Protein AF-A0A931Z459-F1 (afdb_monomer)

Radius of gyration: 28.56 Å; Cα contacts (8 Å, |Δi|>4): 784; chains: 1; bounding box: 69×50×86 Å

Solvent-accessible surface area (backbone atoms only — not comparable to full-atom values): 20318 Å² total; per-residue (Å²): 139,79,80,80,75,83,64,73,68,48,72,51,67,74,47,68,78,77,58,68,64,30,64,42,22,47,72,48,35,31,35,41,37,40,66,91,43,95,42,66,39,45,58,36,41,35,44,84,92,42,79,39,69,53,79,42,74,37,76,24,68,70,47,22,70,75,36,75,88,38,89,41,35,34,58,18,22,38,31,35,72,47,76,44,72,57,44,81,43,57,32,34,37,32,40,16,35,78,80,74,62,74,44,82,76,40,81,42,68,46,38,20,32,60,76,70,55,47,64,50,70,55,36,67,63,90,46,85,58,42,56,60,60,44,57,42,30,32,34,46,40,38,88,85,50,61,72,67,44,43,30,43,32,31,67,95,46,76,42,57,31,55,61,58,38,77,23,70,70,50,21,69,74,36,71,90,38,76,53,30,38,39,15,18,34,33,35,74,53,54,46,48,37,44,51,34,58,35,27,43,39,36,32,28,73,89,71,49,76,42,68,36,84,52,84,40,30,36,51,18,78,74,44,57,75,72,77,77,76,76,75,70,82,75,77,70,68,89,74,56,82,70,78,80,79,86,60,75,87,74,72,82,71,77,80,58,78,92,74,86,46,29,35,30,36,34,38,77,46,35,44,80,38,81,65,34,59,56,51,34,53,52,39,21,54,40,28,74,55,64,36,47,34,38,42,33,16,64,44,63,53,78,40,47,76,71,46,94,69,60,62,49,49,75,38,37,55,86,48,55,94,51,45,27,71,73,39,95,83,50,73,35,40,50,33,33,40,30,61,37,82,50,64,73,32,47,54,53,51,53,50,49,28,74,74,51,70,30,47,79,46,77,45,130

Nearest PDB structures (foldseek):
  2yn3-assembly1_A  TM=3.610E-01  e=3.746E-06  Salmonella enterica subsp. enterica serovar Typhimurium str. LT2
  5wnb-assembly2_M  TM=2.984E-01  e=6.945E-03  Homo sapiens
  1fn4-assembly1_A  TM=2.977E-01  e=1.466E-02  Rattus norvegicus
  7lr3-assembly2_B  TM=2.669E-01  e=9.256E-03  Mus musculus
  6usf-assembly1_L  TM=2.219E-01  e=4.365E-02  Homo sapiens

Sequence (364 aa):
MTKPGAEQPQYGLDTPLPLRPAQNYFQLAGWAFVPGSARASQVRVVVNDQAHAPIEVSDRADVASTYPHEPHAARSGFKFIVYLPFGLHTGTLEVSGDGRTWHCLRPLVIPVSSHPILGAVEFPPPKPTITKPVRIEGWCFHPEFTVKEVVLQFGNVEVPCTHGLARPDVARRFPQHAAARTCGFITDENLPRGTGRVKIRARTECGRIYFVTTGHEVDIVDGFIPKPPPPSPTRDLSTMVMPDRSGEPAAPGPRPPPGGRNILFALYGDFSANSALHVANLASEMTRLGYDCVVAVPAHRETRGALPRAEFVSMNFDELPHLAAIFRDGRGPCLVHAWTTRENVREFTAAVVAQHGSAVFVHL

Structure (mmCIF, N/CA/C/O backbone):
data_AF-A0A931Z459-F1
#
_entry.id   AF-A0A931Z459-F1
#
loop_
_atom_site.group_PDB
_atom_site.id
_atom_site.type_symbol
_atom_site.label_atom_id
_atom_site.label_alt_id
_atom_site.label_comp_id
_atom_site.label_asym_id
_atom_site.label_entity_id
_atom_site.label_seq_id
_atom_site.pdbx_PDB_ins_code
_atom_site.Cartn_x
_atom_site.Cartn_y
_atom_site.Cartn_z
_atom_site.occupancy
_atom_site.B_iso_or_equiv
_atom_site.auth_seq_id
_atom_site.auth_comp_id
_atom_site.auth_asym_id
_atom_site.auth_atom_id
_atom_site.pdbx_PDB_model_num
ATOM 1 N N . MET A 1 1 ? 18.696 -3.872 -53.818 1.00 34.56 1 MET A N 1
ATOM 2 C CA . MET A 1 1 ? 19.520 -3.667 -52.607 1.00 34.56 1 MET A CA 1
ATOM 3 C C . MET A 1 1 ? 18.638 -3.078 -51.522 1.00 34.56 1 MET A C 1
ATOM 5 O O . MET A 1 1 ? 18.420 -1.876 -51.476 1.00 34.56 1 MET A O 1
ATOM 9 N N . THR A 1 2 ? 18.040 -3.948 -50.719 1.00 30.39 2 THR A N 1
ATOM 10 C CA . THR A 1 2 ? 17.253 -3.613 -49.530 1.00 30.39 2 THR A CA 1
ATOM 11 C C . THR A 1 2 ? 18.221 -3.297 -48.388 1.00 30.39 2 THR A C 1
ATOM 13 O O . THR A 1 2 ? 19.170 -4.046 -48.171 1.00 30.39 2 THR A O 1
ATOM 16 N N . LYS A 1 3 ? 18.023 -2.173 -47.685 1.00 32.88 3 LYS A N 1
ATOM 17 C CA . LYS A 1 3 ? 18.735 -1.870 -46.431 1.00 32.88 3 LYS A CA 1
ATOM 18 C C . LYS A 1 3 ? 18.566 -3.059 -45.464 1.00 32.88 3 LYS A C 1
ATOM 20 O O . LYS A 1 3 ? 17.427 -3.507 -45.322 1.00 32.88 3 LYS A O 1
ATOM 25 N N . PRO A 1 4 ? 19.627 -3.554 -44.797 1.00 39.56 4 PRO A N 1
ATOM 26 C CA . PRO A 1 4 ? 19.456 -4.510 -43.712 1.00 39.56 4 PRO A CA 1
ATOM 27 C C . PRO A 1 4 ? 18.629 -3.829 -42.619 1.00 39.56 4 PRO A C 1
ATOM 29 O O . PRO A 1 4 ? 18.940 -2.707 -42.211 1.00 39.56 4 PRO A O 1
ATOM 32 N N . GLY A 1 5 ? 17.525 -4.461 -42.220 1.00 41.56 5 GLY A N 1
ATOM 33 C CA . GLY A 1 5 ? 16.713 -3.987 -41.106 1.00 41.56 5 GLY A CA 1
ATOM 34 C C . GLY A 1 5 ? 17.578 -3.950 -39.852 1.00 41.56 5 GLY A C 1
ATOM 35 O O . GLY A 1 5 ? 18.292 -4.908 -39.582 1.00 41.56 5 GLY A O 1
ATOM 36 N N . ALA A 1 6 ? 17.552 -2.839 -39.118 1.00 50.56 6 ALA A N 1
ATOM 37 C CA . ALA A 1 6 ? 18.148 -2.793 -37.792 1.00 50.56 6 ALA A CA 1
ATOM 38 C C . ALA A 1 6 ? 17.428 -3.841 -36.931 1.00 50.56 6 ALA A C 1
ATOM 40 O O . ALA A 1 6 ? 16.242 -3.685 -36.629 1.00 50.56 6 ALA A O 1
ATOM 41 N N . GLU A 1 7 ? 18.111 -4.942 -36.630 1.00 69.88 7 GLU A N 1
ATOM 42 C CA . GLU A 1 7 ? 17.568 -6.022 -35.816 1.00 69.88 7 GLU A CA 1
ATOM 43 C C . GLU A 1 7 ? 17.228 -5.472 -34.428 1.00 69.88 7 GLU A C 1
ATOM 45 O O . GLU A 1 7 ? 18.025 -4.775 -33.795 1.00 69.88 7 GLU A O 1
ATOM 50 N N . GLN A 1 8 ? 15.989 -5.704 -33.989 1.00 85.06 8 GLN A N 1
ATOM 51 C CA . GLN A 1 8 ? 15.494 -5.148 -32.735 1.00 85.06 8 GLN A CA 1
ATOM 52 C C . GLN A 1 8 ? 16.319 -5.682 -31.554 1.00 85.06 8 GLN A C 1
ATOM 54 O O . GLN A 1 8 ? 16.605 -6.885 -31.514 1.00 85.06 8 GLN A O 1
ATOM 59 N N . PRO A 1 9 ? 16.663 -4.825 -30.574 1.00 93.50 9 PRO A N 1
ATOM 60 C CA . PRO A 1 9 ? 17.361 -5.264 -29.376 1.00 93.50 9 PRO A CA 1
ATOM 61 C C . PRO A 1 9 ? 16.630 -6.402 -28.655 1.00 93.50 9 PRO A C 1
ATOM 63 O O . PRO A 1 9 ? 15.404 -6.385 -28.535 1.00 93.50 9 PRO A O 1
ATOM 66 N N . GLN A 1 10 ? 17.395 -7.364 -28.144 1.00 95.44 10 GLN A N 1
ATOM 67 C CA . GLN A 1 10 ? 16.881 -8.520 -27.414 1.00 95.44 10 GLN A CA 1
ATOM 68 C C . GLN A 1 10 ? 17.065 -8.314 -25.916 1.00 95.44 10 GLN A C 1
ATOM 70 O O . GLN A 1 10 ? 18.094 -7.794 -25.481 1.00 95.44 10 GLN A O 1
ATOM 75 N N . TYR A 1 11 ? 16.072 -8.715 -25.122 1.00 96.75 11 TYR A N 1
ATOM 76 C CA . TYR A 1 11 ? 16.154 -8.626 -23.669 1.00 96.75 11 TYR A CA 1
ATOM 77 C C . TYR A 1 11 ? 15.211 -9.599 -22.959 1.00 96.75 11 TYR A C 1
ATOM 79 O O . TYR A 1 11 ? 14.196 -10.031 -23.506 1.00 96.75 11 TYR A O 1
ATOM 87 N N . GLY A 1 12 ? 15.515 -9.865 -21.694 1.00 96.44 12 GLY A N 1
ATOM 88 C CA . GLY A 1 12 ? 14.639 -10.555 -20.756 1.00 96.44 12 GLY A CA 1
ATOM 89 C C . GLY A 1 12 ? 14.846 -10.017 -19.345 1.00 96.44 12 GLY A C 1
ATOM 90 O O . GLY A 1 12 ? 15.932 -9.555 -19.001 1.00 96.44 12 GLY A O 1
ATOM 91 N N . LEU A 1 13 ? 13.791 -10.029 -18.532 1.00 96.94 13 LEU A N 1
ATOM 92 C CA . LEU A 1 13 ? 13.844 -9.566 -17.147 1.00 96.94 13 LEU A CA 1
ATOM 93 C C . LEU A 1 13 ? 13.720 -10.753 -16.202 1.00 96.94 13 LEU A C 1
ATOM 95 O O . LEU A 1 13 ? 12.743 -11.494 -16.265 1.00 96.94 13 LEU A O 1
ATOM 99 N N . ASP A 1 14 ? 14.684 -10.875 -15.295 1.00 95.94 14 ASP A N 1
ATOM 100 C CA . ASP A 1 14 ? 14.626 -11.839 -14.194 1.00 95.94 14 ASP A CA 1
ATOM 101 C C . ASP A 1 14 ? 13.817 -11.255 -13.022 1.00 95.94 14 ASP A C 1
ATOM 103 O O . ASP A 1 14 ? 13.228 -11.972 -12.216 1.00 95.94 14 ASP A O 1
ATOM 107 N N . THR A 1 15 ? 13.770 -9.921 -12.922 1.00 92.75 15 THR A N 1
ATOM 108 C CA . THR A 1 15 ? 12.922 -9.229 -11.946 1.00 92.75 15 THR A CA 1
ATOM 109 C C . THR A 1 15 ? 11.454 -9.299 -12.368 1.00 92.75 15 THR A C 1
ATOM 111 O O . THR A 1 15 ? 11.119 -8.833 -13.461 1.00 92.75 15 THR A O 1
ATOM 114 N N . PRO A 1 16 ? 10.557 -9.822 -11.511 1.00 87.50 16 PRO A N 1
ATOM 115 C CA . PRO A 1 16 ? 9.145 -9.913 -11.837 1.00 87.50 16 PRO A CA 1
ATOM 116 C C . PRO A 1 16 ? 8.515 -8.521 -11.919 1.00 87.50 16 PRO A C 1
ATOM 118 O O . PRO A 1 16 ? 8.808 -7.633 -11.114 1.00 87.50 16 PRO A O 1
ATOM 121 N N . LEU A 1 17 ? 7.612 -8.357 -12.883 1.00 82.94 17 LEU A N 1
ATOM 122 C CA . LEU A 1 17 ? 6.791 -7.161 -13.038 1.00 82.94 17 LEU A CA 1
ATOM 123 C C . LEU A 1 17 ? 5.347 -7.426 -12.563 1.00 82.94 17 LEU A C 1
ATOM 125 O O . LEU A 1 17 ? 4.876 -8.558 -12.694 1.00 82.94 17 LEU A O 1
ATOM 129 N N . PRO A 1 18 ? 4.623 -6.405 -12.057 1.00 85.00 18 PRO A N 1
ATOM 130 C CA . PRO A 1 18 ? 5.085 -5.032 -11.814 1.00 85.00 18 PRO A CA 1
ATOM 131 C C . PRO A 1 18 ? 6.134 -4.959 -10.694 1.00 85.00 18 PRO A C 1
ATOM 133 O O . PRO A 1 18 ? 6.165 -5.815 -9.809 1.00 85.00 18 PRO A O 1
ATOM 136 N N . LEU A 1 19 ? 6.997 -3.936 -10.743 1.00 80.12 19 LEU A N 1
ATOM 137 C CA . LEU A 1 19 ? 8.031 -3.739 -9.726 1.00 80.12 19 LEU A CA 1
ATOM 138 C C . LEU A 1 19 ? 7.383 -3.601 -8.348 1.00 80.12 19 LEU A C 1
ATOM 140 O O . LEU A 1 19 ? 6.466 -2.801 -8.151 1.00 80.12 19 LEU A O 1
ATOM 144 N N . ARG A 1 20 ? 7.871 -4.391 -7.388 1.00 74.75 20 ARG A N 1
ATOM 145 C CA . ARG A 1 20 ? 7.419 -4.281 -6.003 1.00 74.75 20 ARG A CA 1
ATOM 146 C C . ARG A 1 20 ? 8.098 -3.083 -5.343 1.00 74.75 20 ARG A C 1
ATOM 148 O O . ARG A 1 20 ? 9.307 -2.928 -5.518 1.00 74.75 20 ARG A O 1
ATOM 155 N N . PRO A 1 21 ? 7.358 -2.275 -4.567 1.00 72.12 21 PRO A N 1
ATOM 156 C CA . PRO A 1 21 ? 7.959 -1.198 -3.805 1.00 72.12 21 PRO A CA 1
ATOM 157 C C . PRO A 1 21 ? 9.029 -1.743 -2.859 1.00 72.12 21 PRO A C 1
ATOM 159 O O . PRO A 1 21 ? 8.758 -2.645 -2.063 1.00 72.12 21 PRO A O 1
ATOM 162 N N . ALA A 1 22 ? 10.231 -1.186 -2.944 1.00 73.00 22 ALA A N 1
ATOM 163 C CA . ALA A 1 22 ? 11.264 -1.356 -1.938 1.00 73.00 22 ALA A CA 1
ATOM 164 C C . ALA A 1 22 ? 11.487 -0.017 -1.230 1.00 73.00 22 ALA A C 1
ATOM 166 O O . ALA A 1 22 ? 11.202 1.056 -1.770 1.00 73.00 22 ALA A O 1
ATOM 167 N N . GLN A 1 23 ? 11.919 -0.086 0.026 1.00 76.25 23 GLN A N 1
ATOM 168 C CA . GLN A 1 23 ? 12.265 1.102 0.796 1.00 76.25 23 GLN A CA 1
ATOM 169 C C . GLN A 1 23 ? 13.428 1.797 0.089 1.00 76.25 23 GLN A C 1
ATOM 171 O O . GLN A 1 23 ? 14.391 1.108 -0.195 1.00 76.25 23 GLN A O 1
ATOM 176 N N . ASN A 1 24 ? 13.306 3.095 -0.214 1.00 79.06 24 ASN A N 1
ATOM 177 C CA . ASN A 1 24 ? 14.325 4.012 -0.766 1.00 79.06 24 ASN A CA 1
ATOM 178 C C . ASN A 1 24 ? 15.136 3.596 -2.016 1.00 79.06 24 ASN A C 1
ATOM 180 O O . ASN A 1 24 ? 16.018 4.345 -2.438 1.00 79.06 24 ASN A O 1
ATOM 184 N N . TYR A 1 25 ? 14.856 2.454 -2.633 1.00 88.19 25 TYR A N 1
ATOM 185 C CA . TYR A 1 25 ? 15.476 2.033 -3.885 1.00 88.19 25 TYR A CA 1
ATOM 186 C C . TYR A 1 25 ? 14.524 1.174 -4.714 1.00 88.19 25 TYR A C 1
ATOM 188 O O . TYR A 1 25 ? 13.470 0.750 -4.244 1.00 88.19 25 TYR A O 1
ATOM 196 N N . PHE A 1 26 ? 14.922 0.872 -5.947 1.00 91.56 26 PHE A N 1
ATOM 197 C CA . PHE A 1 26 ? 14.402 -0.277 -6.682 1.00 91.56 26 PHE A CA 1
ATOM 198 C C . PHE A 1 26 ? 15.547 -1.137 -7.211 1.00 91.56 26 PHE A C 1
ATOM 200 O O . PHE A 1 26 ? 16.667 -0.657 -7.419 1.00 91.56 26 PHE A O 1
ATOM 207 N N . GLN A 1 27 ? 15.249 -2.416 -7.425 1.00 94.38 27 GLN A N 1
ATOM 208 C CA . GLN A 1 27 ? 16.154 -3.358 -8.067 1.00 94.38 27 GLN A CA 1
ATOM 209 C C . GLN A 1 27 ? 15.559 -3.810 -9.399 1.00 94.38 27 GLN A C 1
ATOM 211 O O . GLN A 1 27 ? 14.364 -4.088 -9.486 1.00 94.38 27 GLN A O 1
ATOM 216 N N . LEU A 1 28 ? 16.405 -3.909 -10.422 1.00 96.75 28 LEU A N 1
ATOM 217 C CA . LEU A 1 28 ? 16.046 -4.471 -11.719 1.00 96.75 28 LEU A CA 1
ATOM 218 C C . LEU A 1 28 ? 17.198 -5.332 -12.228 1.00 96.75 28 LEU A C 1
ATOM 220 O O . LEU A 1 28 ? 18.328 -4.866 -12.316 1.00 96.75 28 LEU A O 1
ATOM 224 N N . ALA A 1 29 ? 16.910 -6.577 -12.567 1.00 97.69 29 ALA A N 1
ATOM 225 C CA . ALA A 1 29 ? 17.865 -7.539 -13.091 1.00 97.69 29 ALA A CA 1
ATOM 226 C C . ALA A 1 29 ? 17.289 -8.253 -14.313 1.00 97.69 29 ALA A C 1
ATOM 228 O O . ALA A 1 29 ? 16.072 -8.451 -14.416 1.00 97.69 29 ALA A O 1
ATOM 229 N N . GLY A 1 30 ? 18.174 -8.624 -15.225 1.00 97.81 30 GLY A N 1
ATOM 230 C CA . GLY A 1 30 ? 17.822 -9.249 -16.485 1.00 97.81 30 GL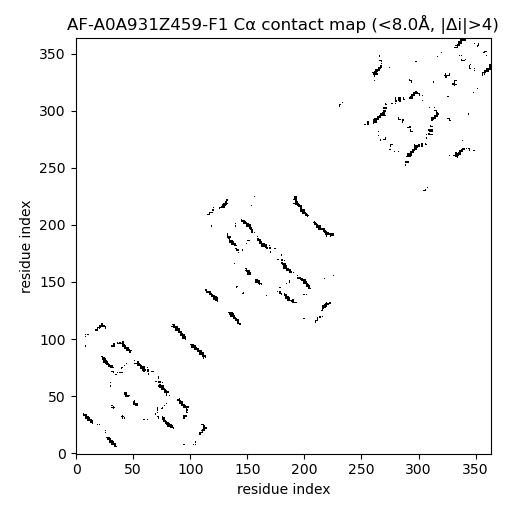Y A CA 1
ATOM 231 C C . GLY A 1 30 ? 19.031 -9.384 -17.392 1.00 97.81 30 GLY A C 1
ATOM 232 O O . GLY A 1 30 ? 20.176 -9.380 -16.941 1.00 97.81 30 GLY A O 1
ATOM 233 N N . TRP A 1 31 ? 18.763 -9.478 -18.683 1.00 98.06 31 TRP A N 1
ATOM 234 C CA . TRP A 1 31 ? 19.767 -9.484 -19.730 1.00 98.06 31 TRP A CA 1
ATOM 235 C C . TRP A 1 31 ? 19.296 -8.643 -20.910 1.00 98.06 31 TRP A C 1
ATOM 237 O O . TRP A 1 31 ? 18.093 -8.555 -21.165 1.00 98.06 31 TRP A O 1
ATOM 247 N N . ALA A 1 32 ? 20.223 -8.002 -21.618 1.00 97.38 32 ALA A N 1
ATOM 248 C CA . ALA A 1 32 ? 19.915 -7.304 -22.860 1.00 97.38 32 ALA A CA 1
ATOM 249 C C . ALA A 1 32 ? 21.137 -7.144 -23.764 1.00 97.38 32 ALA A C 1
ATOM 251 O O . ALA A 1 32 ? 22.250 -6.919 -23.289 1.00 97.38 32 ALA A O 1
ATOM 252 N N . PHE A 1 33 ? 20.918 -7.193 -25.076 1.00 95.75 33 PHE A N 1
ATOM 253 C CA . PHE A 1 33 ? 21.939 -6.868 -26.066 1.00 95.75 33 PHE A CA 1
ATOM 254 C C . PHE A 1 33 ? 21.334 -6.389 -27.394 1.00 95.75 33 PHE A C 1
ATOM 256 O O . PHE A 1 33 ? 20.158 -6.609 -27.686 1.00 95.75 33 PHE A O 1
ATOM 263 N N . VAL A 1 34 ? 22.153 -5.718 -28.204 1.00 94.62 34 VAL A N 1
ATOM 264 C CA . VAL A 1 34 ? 21.838 -5.338 -29.586 1.00 94.62 34 VAL A CA 1
ATOM 265 C C . VAL A 1 34 ? 22.453 -6.376 -30.536 1.00 94.62 34 VAL A C 1
ATOM 267 O O . VAL A 1 34 ? 23.684 -6.496 -30.540 1.00 94.62 34 VAL A O 1
ATOM 270 N N . PRO A 1 35 ? 21.640 -7.117 -31.316 1.00 92.56 35 PRO A N 1
ATOM 271 C CA . PRO A 1 35 ? 22.134 -8.086 -32.294 1.00 92.56 35 PRO A CA 1
ATOM 272 C C . PRO A 1 35 ? 23.115 -7.477 -33.300 1.00 92.56 35 PRO A C 1
ATOM 274 O O . PRO A 1 35 ? 22.997 -6.304 -33.669 1.00 92.56 35 PRO A O 1
ATOM 277 N N . GLY A 1 36 ? 24.120 -8.253 -33.710 1.00 89.31 36 GLY A N 1
ATOM 278 C CA . GLY A 1 36 ? 25.124 -7.825 -34.693 1.00 89.31 36 GLY A CA 1
ATOM 279 C C . GLY A 1 36 ? 26.048 -6.687 -34.234 1.00 89.31 36 GLY A C 1
ATOM 280 O O . GLY A 1 36 ? 26.837 -6.165 -35.028 1.00 89.31 36 GLY A O 1
ATOM 281 N N . SER A 1 37 ? 25.983 -6.279 -32.962 1.00 87.94 37 SER A N 1
ATOM 282 C CA . SER A 1 37 ? 26.861 -5.244 -32.418 1.00 87.94 37 SER A CA 1
ATOM 283 C C . SER A 1 37 ? 28.319 -5.711 -32.393 1.00 87.94 37 SER A C 1
ATOM 285 O O . SER A 1 37 ? 28.645 -6.794 -31.909 1.00 87.94 37 SER A O 1
ATOM 287 N N . ALA A 1 38 ? 29.241 -4.851 -32.833 1.00 85.94 38 ALA A N 1
ATOM 288 C CA . ALA A 1 38 ? 30.676 -5.127 -32.755 1.00 85.94 38 ALA A CA 1
ATOM 289 C C . ALA A 1 38 ? 31.210 -5.134 -31.307 1.00 85.94 38 ALA A C 1
ATOM 291 O O . ALA A 1 38 ? 32.297 -5.653 -31.050 1.00 85.94 38 ALA A O 1
ATOM 292 N N . ARG A 1 39 ? 30.471 -4.551 -30.353 1.00 87.25 39 ARG A N 1
ATOM 293 C CA . ARG A 1 39 ? 30.862 -4.423 -28.940 1.00 87.25 39 ARG A CA 1
ATOM 294 C C . ARG A 1 39 ? 29.779 -4.946 -28.004 1.00 87.25 39 ARG A C 1
ATOM 296 O O . ARG A 1 39 ? 28.596 -4.955 -28.351 1.00 87.25 39 ARG A O 1
ATOM 303 N N . ALA A 1 40 ? 30.202 -5.302 -26.790 1.00 89.25 40 ALA A N 1
ATOM 304 C CA . ALA A 1 40 ? 29.294 -5.646 -25.707 1.00 89.25 40 ALA A CA 1
ATOM 305 C C . ALA A 1 40 ? 28.313 -4.498 -25.464 1.00 89.25 40 ALA A C 1
ATOM 307 O O . ALA A 1 40 ? 28.707 -3.330 -25.401 1.00 89.25 40 ALA A O 1
ATOM 308 N N . SER A 1 41 ? 27.035 -4.850 -25.360 1.00 93.44 41 SER A N 1
ATOM 309 C CA . SER A 1 41 ? 25.984 -3.861 -25.179 1.00 93.44 41 SER A CA 1
ATOM 310 C C . SER A 1 41 ? 26.079 -3.217 -23.802 1.00 93.44 41 SER A C 1
ATOM 312 O O . SER A 1 41 ? 26.320 -3.880 -22.797 1.00 93.44 41 SER A O 1
ATOM 314 N N . GLN A 1 42 ? 25.881 -1.908 -23.764 1.00 95.88 42 GLN A N 1
ATOM 315 C CA . GLN A 1 42 ? 25.720 -1.143 -22.541 1.00 95.88 42 GLN A CA 1
ATOM 316 C C . GLN A 1 42 ? 24.238 -1.039 -22.228 1.00 95.88 42 GLN A C 1
ATOM 318 O O . GLN A 1 42 ? 23.429 -0.823 -23.126 1.00 95.88 42 GLN A O 1
ATOM 323 N N . VAL A 1 43 ? 23.891 -1.142 -20.953 1.00 97.81 43 VAL A N 1
ATOM 324 C CA . VAL A 1 43 ? 22.528 -0.932 -20.473 1.00 97.81 43 VAL A CA 1
ATOM 325 C C . VAL A 1 43 ? 22.499 0.222 -19.490 1.00 97.81 43 VAL A C 1
ATOM 327 O O . VAL A 1 43 ? 23.465 0.464 -18.765 1.00 97.81 43 VAL A O 1
ATOM 330 N N . ARG A 1 44 ? 21.375 0.927 -19.449 1.00 98.19 44 ARG A N 1
ATOM 331 C CA . ARG A 1 44 ? 21.104 1.937 -18.430 1.00 98.19 44 ARG A CA 1
ATOM 332 C C . ARG A 1 44 ? 19.632 1.944 -18.075 1.00 98.19 44 ARG A C 1
ATOM 334 O O . ARG A 1 44 ? 18.789 1.573 -18.891 1.00 98.19 44 ARG A O 1
ATOM 341 N N . VAL A 1 45 ? 19.334 2.421 -16.878 1.00 97.88 45 VAL A N 1
ATOM 342 C CA . VAL A 1 45 ? 17.976 2.817 -16.518 1.00 97.88 45 VAL A CA 1
ATOM 343 C C . VAL A 1 45 ? 17.942 4.331 -16.399 1.00 97.88 45 VAL A C 1
ATOM 345 O O . VAL A 1 45 ? 18.760 4.907 -15.686 1.00 97.88 45 VAL A O 1
ATOM 348 N N . VAL A 1 46 ? 17.028 4.979 -17.115 1.00 97.00 46 VAL A N 1
ATOM 349 C CA . VAL A 1 46 ? 16.804 6.424 -17.027 1.00 97.00 46 VAL A CA 1
ATOM 350 C C . VAL A 1 46 ? 15.574 6.659 -16.161 1.00 97.00 46 VAL A C 1
ATOM 352 O O . VAL A 1 46 ? 14.508 6.136 -16.469 1.00 97.00 46 VAL A O 1
ATOM 355 N N . VAL A 1 47 ? 15.710 7.414 -15.072 1.00 92.62 47 VAL A N 1
ATOM 356 C CA . VAL A 1 47 ? 14.607 7.765 -14.161 1.00 92.62 47 VAL A CA 1
ATOM 357 C C . VAL A 1 47 ? 14.666 9.258 -13.892 1.00 92.62 47 VAL A C 1
ATOM 359 O O . VAL A 1 47 ? 15.718 9.758 -13.509 1.00 92.62 47 VAL A O 1
ATOM 362 N N . ASN A 1 48 ? 13.550 9.971 -14.071 1.00 82.19 48 ASN A N 1
ATOM 363 C CA . ASN A 1 48 ? 13.486 11.435 -13.920 1.00 82.19 48 ASN A CA 1
ATOM 364 C C . ASN A 1 48 ? 14.645 12.155 -14.656 1.00 82.19 48 ASN A C 1
ATOM 366 O O . ASN A 1 48 ? 15.354 12.963 -14.061 1.00 82.19 48 ASN A O 1
ATOM 370 N N . ASP A 1 49 ? 14.889 11.786 -15.918 1.00 86.44 49 ASP A N 1
ATOM 371 C CA . ASP A 1 49 ? 15.974 12.300 -16.777 1.00 86.44 49 ASP A CA 1
ATOM 372 C C . ASP A 1 49 ? 17.415 11.999 -16.314 1.00 86.44 49 ASP A C 1
ATOM 374 O O . ASP A 1 49 ? 18.381 12.413 -16.959 1.00 86.44 49 ASP A O 1
ATOM 378 N N . GLN A 1 50 ? 17.595 11.219 -15.245 1.00 94.56 50 GLN A N 1
ATOM 379 C CA . GLN A 1 50 ? 18.903 10.775 -14.775 1.00 94.56 50 GLN A CA 1
ATOM 380 C C . GLN A 1 50 ? 19.196 9.343 -15.232 1.00 94.56 50 GLN A C 1
ATOM 382 O O . GLN A 1 50 ? 18.433 8.416 -14.967 1.00 94.56 50 GLN A O 1
ATOM 387 N N . ALA A 1 51 ? 20.334 9.150 -15.904 1.00 96.94 51 ALA A N 1
ATOM 388 C CA . ALA A 1 51 ? 20.811 7.835 -16.316 1.00 96.94 51 ALA A CA 1
ATOM 389 C C . ALA A 1 51 ? 21.598 7.140 -15.194 1.00 96.94 51 ALA A C 1
ATOM 391 O O . ALA A 1 51 ? 22.538 7.703 -14.631 1.00 96.94 51 ALA A O 1
ATOM 392 N N . HIS A 1 52 ? 21.258 5.882 -14.934 1.00 97.81 52 HIS A N 1
ATOM 393 C CA . HIS A 1 52 ? 21.920 5.010 -13.972 1.00 97.81 52 HIS A CA 1
ATOM 394 C C . HIS A 1 52 ? 22.525 3.807 -14.695 1.00 97.81 52 HIS A C 1
ATOM 396 O O . HIS A 1 52 ? 21.843 3.139 -15.473 1.00 97.81 52 HIS A O 1
ATOM 402 N N . ALA A 1 53 ? 23.802 3.534 -14.432 1.00 97.50 53 ALA A N 1
ATOM 403 C CA . ALA A 1 53 ? 24.498 2.342 -14.909 1.00 97.50 53 ALA A CA 1
ATOM 404 C C . ALA A 1 53 ? 24.195 1.133 -14.002 1.00 97.50 53 ALA A C 1
ATOM 406 O O . ALA A 1 53 ? 23.841 1.322 -12.832 1.00 97.50 53 ALA A O 1
ATOM 407 N N . PRO A 1 54 ? 24.316 -0.106 -14.511 1.00 97.56 54 PRO A N 1
ATOM 408 C CA . PRO A 1 54 ? 24.166 -1.289 -13.678 1.00 97.56 54 PRO A CA 1
ATOM 409 C C . PRO A 1 54 ? 25.269 -1.325 -12.618 1.00 97.56 54 PRO A C 1
ATOM 411 O O . PRO A 1 54 ? 26.410 -0.939 -12.873 1.00 97.56 54 PRO A O 1
ATOM 414 N N . ILE A 1 55 ? 24.925 -1.816 -11.430 1.00 97.56 55 ILE A N 1
ATOM 415 C CA . ILE A 1 55 ? 25.902 -2.075 -10.365 1.00 97.56 55 ILE A CA 1
ATOM 416 C C . ILE A 1 55 ? 26.724 -3.336 -10.650 1.00 97.56 55 ILE A C 1
ATOM 418 O O . ILE A 1 55 ? 27.791 -3.523 -10.075 1.00 97.56 55 ILE A O 1
ATOM 422 N N . GLU A 1 56 ? 26.214 -4.206 -11.522 1.00 96.81 56 GLU A N 1
ATOM 423 C CA . GLU A 1 56 ? 26.815 -5.485 -11.871 1.00 96.81 56 GLU A CA 1
ATOM 424 C C . GLU A 1 56 ? 26.435 -5.856 -13.309 1.00 96.81 56 GLU A C 1
ATOM 426 O O . GLU A 1 56 ? 25.277 -5.715 -13.715 1.00 96.81 56 GLU A O 1
ATOM 431 N N . VAL A 1 57 ? 27.421 -6.344 -14.061 1.00 96.31 57 VAL A N 1
ATOM 432 C CA . VAL A 1 57 ? 27.248 -6.987 -15.368 1.00 96.31 57 VAL A CA 1
ATOM 433 C C . VAL A 1 57 ? 27.708 -8.427 -15.212 1.00 96.31 57 VAL A C 1
ATOM 435 O O . VAL A 1 57 ? 28.813 -8.659 -14.718 1.00 96.31 57 VAL A O 1
ATOM 438 N N . SER A 1 58 ? 26.871 -9.378 -15.611 1.00 94.81 58 SER A N 1
ATOM 439 C CA . SER A 1 58 ? 27.085 -10.802 -15.355 1.00 94.81 58 SER A CA 1
ATOM 440 C C . SER A 1 58 ? 27.013 -11.640 -16.626 1.00 94.81 58 SER A C 1
ATOM 442 O O . SER A 1 58 ? 26.393 -11.264 -17.627 1.00 94.81 58 SER A O 1
ATOM 444 N N . ASP A 1 59 ? 27.668 -12.797 -16.573 1.00 95.31 59 ASP A N 1
ATOM 445 C CA . ASP A 1 59 ? 27.650 -13.748 -17.672 1.00 95.31 59 ASP A CA 1
ATOM 446 C C . ASP A 1 59 ? 26.342 -14.560 -17.670 1.00 95.31 59 ASP A C 1
ATOM 448 O O . ASP A 1 59 ? 25.804 -14.925 -16.622 1.00 95.31 59 ASP A O 1
ATOM 452 N N . ARG A 1 60 ? 25.823 -14.850 -18.865 1.00 96.25 60 ARG A N 1
ATOM 453 C CA . ARG A 1 60 ? 24.537 -15.511 -19.112 1.00 96.25 60 ARG A CA 1
ATOM 454 C C . ARG A 1 60 ? 24.703 -16.657 -20.100 1.00 96.25 60 ARG A C 1
ATOM 456 O O . ARG A 1 60 ? 24.494 -16.506 -21.303 1.00 96.25 60 ARG A O 1
ATOM 463 N N . ALA A 1 61 ? 25.104 -17.818 -19.585 1.00 95.12 61 ALA A N 1
ATOM 464 C CA . ALA A 1 61 ? 25.296 -19.026 -20.391 1.00 95.12 61 ALA A CA 1
ATOM 465 C C . ALA A 1 61 ? 23.988 -19.519 -21.039 1.00 95.12 61 ALA A C 1
ATOM 467 O O . ALA A 1 61 ? 24.002 -20.045 -22.150 1.00 95.12 61 ALA A O 1
ATOM 468 N N . ASP A 1 62 ? 22.855 -19.309 -20.371 1.00 95.25 62 ASP A N 1
ATOM 469 C CA . ASP A 1 62 ? 21.510 -19.571 -20.887 1.00 95.25 62 ASP A CA 1
ATOM 470 C C . ASP A 1 62 ? 21.181 -18.689 -22.102 1.00 95.25 62 ASP A C 1
ATOM 472 O O . ASP A 1 62 ? 20.696 -19.178 -23.126 1.00 95.25 62 ASP A O 1
ATOM 476 N N . VAL A 1 63 ? 21.525 -17.401 -22.031 1.00 96.31 63 VAL A N 1
ATOM 477 C CA . VAL A 1 63 ? 21.338 -16.455 -23.138 1.00 96.31 63 VAL A CA 1
ATOM 478 C C . VAL A 1 63 ? 22.310 -16.774 -24.275 1.00 96.31 63 VAL A C 1
ATOM 480 O O . VAL A 1 63 ? 21.889 -16.836 -25.425 1.00 96.31 63 VAL A O 1
ATOM 483 N N . ALA A 1 64 ? 23.575 -17.083 -23.975 1.00 94.38 64 ALA A N 1
ATOM 484 C CA . ALA A 1 64 ? 24.549 -17.528 -24.976 1.00 94.38 64 ALA A CA 1
ATOM 485 C C . ALA A 1 64 ? 24.100 -18.803 -25.711 1.00 94.38 64 ALA A C 1
ATOM 487 O O . ALA A 1 64 ? 24.266 -18.911 -26.921 1.00 94.38 64 ALA A O 1
ATOM 488 N N . SER A 1 65 ? 23.494 -19.753 -24.993 1.00 95.25 65 SER A N 1
ATOM 489 C CA . SER A 1 65 ? 22.968 -20.992 -25.584 1.00 95.25 65 SER A CA 1
ATOM 490 C C . SER A 1 65 ? 21.753 -20.734 -26.478 1.00 95.25 65 SER A C 1
ATOM 492 O O . SER A 1 65 ? 21.574 -21.414 -27.484 1.00 95.25 65 SER A O 1
ATOM 494 N N . THR A 1 66 ? 20.929 -19.744 -26.125 1.00 96.44 66 THR A N 1
ATOM 495 C CA . THR A 1 66 ? 19.754 -19.335 -26.911 1.00 96.44 66 THR A CA 1
ATOM 496 C C . THR A 1 66 ? 20.153 -18.537 -28.158 1.00 96.44 66 THR A C 1
ATOM 498 O O . THR A 1 66 ? 19.524 -18.676 -29.205 1.00 96.44 66 THR A O 1
ATOM 501 N N . TYR A 1 67 ? 21.224 -17.741 -28.068 1.00 94.06 67 TYR A N 1
ATOM 502 C CA . TYR A 1 67 ? 21.734 -16.879 -29.138 1.00 94.06 67 TYR A CA 1
ATOM 503 C C . TYR A 1 67 ? 23.206 -17.199 -29.465 1.00 94.06 67 TYR A C 1
ATOM 505 O O . TYR A 1 67 ? 24.088 -16.367 -29.245 1.00 94.06 67 TYR A O 1
ATOM 513 N N . PRO A 1 68 ? 23.508 -18.389 -30.020 1.00 92.25 68 PRO A N 1
ATOM 514 C CA . PRO A 1 68 ? 24.886 -18.856 -30.207 1.00 92.25 68 PRO A CA 1
ATOM 515 C C . PRO A 1 68 ? 25.678 -18.063 -31.256 1.00 92.25 68 PRO A C 1
ATOM 517 O O . PRO A 1 68 ? 26.906 -18.112 -31.272 1.00 92.25 68 PRO A O 1
ATOM 520 N N . HIS A 1 69 ? 24.992 -17.336 -32.142 1.00 91.88 69 HIS A N 1
ATOM 521 C CA . HIS A 1 69 ? 25.615 -16.495 -33.168 1.00 91.88 69 HIS A CA 1
ATOM 522 C C . HIS A 1 69 ? 25.932 -15.078 -32.677 1.00 91.88 69 HIS A C 1
ATOM 524 O O . HIS A 1 69 ? 26.586 -14.322 -33.392 1.00 91.88 69 HIS A O 1
ATOM 530 N N . GLU A 1 70 ? 25.502 -14.727 -31.463 1.00 92.31 70 GLU A N 1
ATOM 531 C CA . GLU A 1 70 ? 25.668 -13.394 -30.897 1.00 92.31 70 GLU A CA 1
ATOM 532 C C . GLU A 1 70 ? 26.824 -13.385 -29.890 1.00 92.31 70 GLU A C 1
ATOM 534 O O . GLU A 1 70 ? 26.658 -13.815 -28.745 1.00 92.31 70 GLU A O 1
ATOM 539 N N . PRO A 1 71 ? 28.012 -12.872 -30.261 1.00 86.88 71 PRO A N 1
ATOM 540 C CA . PRO A 1 71 ? 29.212 -12.986 -29.429 1.00 86.88 71 PRO A CA 1
ATOM 541 C C . PRO A 1 71 ? 29.073 -12.278 -28.075 1.00 86.88 71 PRO A C 1
ATOM 543 O O . PRO A 1 71 ? 29.731 -12.648 -27.104 1.00 86.88 71 PRO A O 1
ATOM 546 N N . HIS A 1 72 ? 28.197 -11.273 -27.992 1.00 89.19 72 HIS A N 1
ATOM 547 C CA . HIS A 1 72 ? 27.978 -10.480 -26.781 1.00 89.19 72 HIS A CA 1
ATOM 548 C C . HIS A 1 72 ? 26.775 -10.938 -25.953 1.00 89.19 72 HIS A C 1
ATOM 550 O O . HIS A 1 72 ? 26.563 -10.411 -24.861 1.00 89.19 72 HIS A O 1
ATOM 556 N N . ALA A 1 73 ? 26.025 -11.947 -26.411 1.00 91.62 73 ALA A N 1
ATOM 557 C CA . ALA A 1 73 ? 24.921 -12.530 -25.649 1.00 91.62 73 ALA A CA 1
ATOM 558 C C . ALA A 1 73 ? 25.402 -13.120 -24.313 1.00 91.62 73 ALA A C 1
ATOM 560 O O . ALA A 1 73 ? 24.719 -13.002 -23.296 1.00 91.62 73 ALA A O 1
ATOM 561 N N . ALA A 1 74 ? 26.618 -13.676 -24.283 1.00 91.69 74 ALA A N 1
ATOM 562 C CA . ALA A 1 74 ? 27.199 -14.285 -23.091 1.00 91.69 74 ALA A CA 1
ATOM 563 C C . ALA A 1 74 ? 27.468 -13.301 -21.947 1.00 91.69 74 ALA A C 1
ATOM 565 O O . ALA A 1 74 ? 27.463 -13.734 -20.805 1.00 91.69 74 ALA A O 1
ATOM 566 N N . ARG A 1 75 ? 27.668 -12.004 -22.217 1.00 92.50 75 ARG A N 1
ATOM 567 C CA . ARG A 1 75 ? 27.938 -10.969 -21.194 1.00 92.50 75 ARG A CA 1
ATOM 568 C C . ARG A 1 75 ? 26.818 -9.931 -21.104 1.00 92.50 75 ARG A C 1
ATOM 570 O O . ARG A 1 75 ? 27.066 -8.759 -20.831 1.00 92.50 75 ARG A O 1
ATOM 577 N N . SER A 1 76 ? 25.596 -10.355 -21.414 1.00 96.50 76 SER A N 1
ATOM 578 C CA . SER A 1 76 ? 24.425 -9.478 -21.523 1.00 96.50 76 SER A CA 1
ATOM 579 C C . SER A 1 76 ? 23.677 -9.272 -20.203 1.00 96.50 76 SER A C 1
ATOM 581 O O . SER A 1 76 ? 22.750 -8.463 -20.159 1.00 96.50 76 SER A O 1
ATOM 583 N N . GLY A 1 77 ? 24.044 -9.997 -19.140 1.00 97.75 77 GLY A N 1
ATOM 584 C CA . GLY A 1 77 ? 23.390 -9.920 -17.839 1.00 97.75 77 GLY A CA 1
ATOM 585 C C . GLY A 1 77 ? 23.643 -8.586 -17.146 1.00 97.75 77 GLY A C 1
ATOM 586 O O . GLY A 1 77 ? 24.744 -8.043 -17.203 1.00 97.75 77 GLY A O 1
ATOM 587 N N . PHE A 1 78 ? 22.631 -8.058 -16.465 1.00 98.31 78 PHE A N 1
ATOM 588 C CA . PHE A 1 78 ? 22.728 -6.814 -15.716 1.00 98.31 78 PHE A CA 1
ATOM 589 C C . PHE A 1 78 ? 21.959 -6.869 -14.399 1.00 98.31 78 PHE A C 1
ATOM 591 O O . PHE A 1 78 ? 20.945 -7.560 -14.267 1.00 98.31 78 PHE A O 1
ATOM 598 N N . LYS A 1 79 ? 22.394 -6.043 -13.446 1.00 98.19 79 LYS A N 1
ATOM 599 C CA . LYS A 1 79 ? 21.654 -5.732 -12.223 1.00 98.19 79 LYS A CA 1
ATOM 600 C C . LYS A 1 79 ? 21.801 -4.257 -11.870 1.00 98.19 79 LYS A C 1
ATOM 602 O O . LYS A 1 79 ? 22.903 -3.722 -11.800 1.00 98.19 79 LYS A O 1
ATOM 607 N N . PH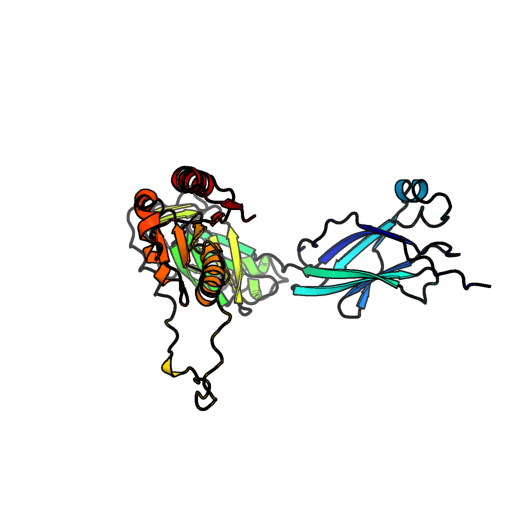E A 1 80 ? 20.676 -3.614 -11.597 1.00 97.69 80 PHE A N 1
ATOM 608 C CA . PHE A 1 80 ? 20.567 -2.247 -11.111 1.00 97.69 80 PHE A CA 1
ATOM 609 C C . PHE A 1 80 ? 20.104 -2.254 -9.658 1.00 97.69 80 PHE A C 1
ATOM 611 O O . PHE A 1 80 ? 19.180 -2.989 -9.310 1.00 97.69 80 PHE A O 1
ATOM 618 N N . ILE A 1 81 ? 20.707 -1.391 -8.842 1.00 95.81 81 ILE A N 1
ATOM 619 C CA . ILE A 1 81 ? 20.139 -0.910 -7.581 1.00 95.81 81 ILE A CA 1
ATOM 620 C C . ILE A 1 81 ? 20.207 0.607 -7.654 1.00 95.81 81 ILE A C 1
ATOM 622 O O . ILE A 1 81 ? 21.296 1.177 -7.692 1.00 95.81 81 ILE A O 1
ATOM 626 N N . VAL A 1 82 ? 19.048 1.253 -7.719 1.00 94.00 82 VAL A N 1
ATOM 627 C CA . VAL A 1 82 ? 18.962 2.708 -7.849 1.00 94.00 82 VAL A CA 1
ATOM 628 C C . VAL A 1 82 ? 18.191 3.251 -6.664 1.00 94.00 82 VAL A C 1
ATOM 630 O O . VAL A 1 82 ? 17.022 2.917 -6.472 1.00 94.00 82 VAL A O 1
ATOM 633 N N . TYR A 1 83 ? 18.864 4.087 -5.879 1.00 91.25 83 TYR A N 1
ATOM 634 C CA . TYR A 1 83 ? 18.257 4.795 -4.764 1.00 91.25 83 TYR A CA 1
ATOM 635 C C . TYR A 1 83 ? 17.464 5.983 -5.286 1.00 91.25 83 TYR A C 1
ATOM 637 O O . TYR A 1 83 ? 17.984 6.806 -6.038 1.00 91.25 83 TYR A O 1
ATOM 645 N N . LEU A 1 84 ? 16.207 6.061 -4.876 1.00 83.62 84 LEU A N 1
ATOM 646 C CA . LEU A 1 84 ? 15.289 7.124 -5.250 1.00 83.62 84 LEU A CA 1
ATOM 647 C C . LEU A 1 84 ? 14.563 7.595 -3.988 1.00 83.62 84 LEU A C 1
ATOM 649 O O . LEU A 1 84 ? 14.380 6.808 -3.051 1.00 83.62 84 LEU A O 1
ATOM 653 N N . PRO A 1 85 ? 14.136 8.866 -3.939 1.00 75.50 85 PRO A N 1
ATOM 654 C CA . PRO A 1 85 ? 13.219 9.295 -2.896 1.00 75.50 85 PRO A CA 1
ATOM 655 C C . PRO A 1 85 ? 11.945 8.442 -2.937 1.00 75.50 85 PRO A C 1
ATOM 657 O O . PRO A 1 85 ? 11.622 7.816 -3.946 1.00 75.50 85 PRO A O 1
ATOM 660 N N . PHE A 1 86 ? 11.204 8.415 -1.830 1.00 75.44 86 PHE A N 1
ATOM 661 C CA . PHE A 1 86 ? 9.889 7.786 -1.837 1.00 75.44 86 PHE A CA 1
ATOM 662 C C . PHE A 1 86 ? 9.025 8.398 -2.956 1.00 75.44 86 PHE A C 1
ATOM 664 O O . PHE A 1 86 ? 9.068 9.606 -3.210 1.00 75.44 86 PHE A O 1
ATOM 671 N N . GLY A 1 87 ? 8.155 7.594 -3.558 1.00 70.81 87 GLY A N 1
ATOM 672 C CA . GLY A 1 87 ? 7.238 8.090 -4.575 1.00 70.81 87 GLY A CA 1
ATOM 673 C C . GLY A 1 87 ? 6.958 7.086 -5.675 1.00 70.81 87 GLY A C 1
ATOM 674 O O . GLY A 1 87 ? 7.360 5.927 -5.617 1.00 70.81 87 GLY A O 1
ATOM 675 N N . LEU A 1 88 ? 6.218 7.551 -6.674 1.00 78.25 88 LEU A N 1
ATOM 676 C CA . LEU A 1 88 ? 6.014 6.825 -7.914 1.00 78.25 88 LEU A CA 1
ATOM 677 C C . LEU A 1 88 ? 6.822 7.528 -8.996 1.00 78.25 88 LEU A C 1
ATOM 679 O O . LEU A 1 88 ? 6.550 8.684 -9.313 1.00 78.25 88 LEU A O 1
ATOM 683 N N . HIS A 1 89 ? 7.801 6.826 -9.549 1.00 81.69 89 HIS A N 1
ATOM 684 C CA . HIS A 1 89 ? 8.639 7.336 -10.622 1.00 81.69 89 HIS A CA 1
ATOM 685 C C . HIS A 1 89 ? 8.305 6.655 -11.941 1.00 81.69 89 HIS A C 1
ATOM 687 O O . HIS A 1 89 ? 7.790 5.533 -11.983 1.00 81.69 89 HIS A O 1
ATOM 693 N N . THR A 1 90 ? 8.637 7.346 -13.025 1.00 87.69 90 THR A N 1
ATOM 694 C CA . THR A 1 90 ? 8.632 6.775 -14.369 1.00 87.69 90 THR A CA 1
ATOM 695 C C . THR A 1 90 ? 10.058 6.736 -14.892 1.00 87.69 90 THR A C 1
ATOM 697 O O . THR A 1 90 ? 10.893 7.566 -14.527 1.00 87.69 90 THR A O 1
ATOM 700 N N . GLY A 1 91 ? 10.347 5.735 -15.712 1.00 91.75 91 GLY A N 1
ATOM 701 C CA . GLY A 1 91 ? 11.662 5.583 -16.310 1.00 91.75 91 GLY A CA 1
ATOM 702 C C . GLY A 1 91 ? 11.660 4.669 -17.520 1.00 91.75 91 GLY A C 1
ATOM 703 O O . GLY A 1 91 ? 10.619 4.151 -17.922 1.00 91.75 91 GLY A O 1
ATOM 704 N N . THR A 1 92 ? 12.837 4.452 -18.090 1.00 96.56 92 THR A N 1
ATOM 705 C CA . THR A 1 92 ? 13.060 3.551 -19.223 1.00 96.56 92 THR A CA 1
ATOM 706 C C . THR A 1 92 ? 14.266 2.662 -18.955 1.00 96.56 92 THR A C 1
ATOM 708 O O . THR A 1 92 ? 15.285 3.112 -18.436 1.00 96.56 92 THR A O 1
ATOM 711 N N . LEU A 1 93 ? 14.156 1.380 -19.302 1.00 97.56 93 LEU A N 1
ATOM 712 C CA . LEU A 1 93 ? 15.317 0.518 -19.502 1.00 97.56 93 LEU A CA 1
ATOM 713 C C . LEU A 1 93 ? 15.785 0.696 -20.945 1.00 97.56 93 LEU A C 1
ATOM 715 O O . LEU A 1 93 ? 14.988 0.550 -21.874 1.00 97.56 93 LEU A O 1
ATOM 719 N N . GLU A 1 94 ? 17.068 0.978 -21.130 1.00 98.00 94 GLU A N 1
ATOM 720 C CA . GLU A 1 94 ? 17.653 1.255 -22.438 1.00 98.00 94 GLU A CA 1
ATOM 721 C C . GLU A 1 94 ? 18.933 0.454 -22.664 1.00 98.00 94 GLU A C 1
ATOM 723 O O . GLU A 1 94 ? 19.657 0.130 -21.719 1.00 98.00 94 GLU A O 1
ATOM 728 N N . VAL A 1 95 ? 19.225 0.168 -23.932 1.00 97.31 95 VAL A N 1
ATOM 729 C CA . VAL A 1 95 ? 20.429 -0.552 -24.359 1.00 97.31 95 VAL A CA 1
ATOM 730 C C . VAL A 1 95 ? 21.099 0.135 -25.544 1.00 97.31 95 VAL A C 1
ATOM 732 O O . VAL A 1 95 ? 20.435 0.759 -26.373 1.00 97.31 95 VAL A O 1
ATOM 735 N N . SER A 1 96 ? 22.420 0.016 -25.634 1.00 95.62 96 SER A N 1
ATOM 736 C CA . SER A 1 96 ? 23.228 0.567 -26.717 1.00 95.62 96 SER A CA 1
ATOM 737 C C . SER A 1 96 ? 24.367 -0.378 -27.097 1.00 95.62 96 SER A C 1
ATOM 739 O O . SER A 1 96 ? 25.071 -0.878 -26.224 1.00 95.62 96 SER A O 1
ATOM 741 N N . GLY A 1 97 ? 24.581 -0.604 -28.397 1.00 92.44 97 GLY A N 1
ATOM 742 C CA . GLY A 1 97 ? 25.725 -1.375 -28.909 1.00 92.44 97 GLY A CA 1
ATOM 743 C C . GLY A 1 97 ? 26.990 -0.535 -29.148 1.00 92.44 97 GLY A C 1
ATOM 744 O O . GLY A 1 97 ? 28.098 -1.065 -29.184 1.00 92.44 97 GLY A O 1
ATOM 745 N N . ASP A 1 98 ? 26.847 0.785 -29.288 1.00 89.81 98 ASP A N 1
ATOM 746 C CA . ASP A 1 98 ? 27.929 1.726 -29.619 1.00 89.81 98 ASP A CA 1
ATOM 747 C C . ASP A 1 98 ? 28.213 2.756 -28.503 1.00 89.81 98 ASP A C 1
ATOM 749 O O . ASP A 1 98 ? 29.178 3.521 -28.595 1.00 89.81 98 ASP A O 1
ATOM 753 N N . GLY A 1 99 ? 27.390 2.771 -27.448 1.00 89.50 99 GLY A N 1
ATOM 754 C CA . GLY A 1 99 ? 27.422 3.735 -26.344 1.00 89.50 99 GLY A CA 1
ATOM 755 C C . GLY A 1 99 ? 26.877 5.124 -26.704 1.00 89.50 99 GLY A C 1
ATOM 756 O O . GLY A 1 99 ? 26.955 6.040 -25.886 1.00 89.50 99 GLY A O 1
ATOM 757 N N . ARG A 1 100 ? 26.354 5.313 -27.922 1.00 90.19 100 ARG A N 1
ATOM 758 C CA . ARG A 1 100 ? 25.886 6.605 -28.454 1.00 90.19 100 ARG A CA 1
ATOM 759 C C . ARG A 1 100 ? 24.404 6.565 -28.797 1.00 90.19 100 ARG A C 1
ATOM 761 O O . ARG A 1 100 ? 23.660 7.456 -28.398 1.00 90.19 100 ARG A O 1
ATOM 768 N N . THR A 1 101 ? 23.984 5.526 -29.507 1.00 92.69 101 THR A N 1
ATOM 769 C CA . THR A 1 101 ? 22.605 5.305 -29.929 1.00 92.69 101 THR A CA 1
ATOM 770 C C . THR A 1 101 ? 21.920 4.413 -28.904 1.00 92.69 101 THR A C 1
ATOM 772 O O . THR A 1 101 ? 22.312 3.259 -28.720 1.00 92.69 101 THR A O 1
ATOM 775 N N . TRP A 1 102 ? 20.922 4.957 -28.210 1.00 95.19 102 TRP A N 1
ATOM 776 C CA . TRP A 1 102 ? 20.191 4.255 -27.157 1.00 95.19 102 TRP A CA 1
ATOM 777 C C . TRP A 1 102 ? 18.813 3.831 -27.650 1.00 95.19 102 TRP A C 1
ATOM 779 O O . TRP A 1 102 ? 18.052 4.637 -28.183 1.00 95.19 102 TRP A O 1
ATOM 789 N N . HIS A 1 103 ? 18.493 2.558 -27.444 1.00 94.81 103 HIS A N 1
ATOM 790 C CA . HIS A 1 103 ? 17.200 1.976 -27.763 1.00 94.81 103 HIS A CA 1
ATOM 791 C C . HIS A 1 103 ? 16.412 1.751 -26.476 1.00 94.81 103 HIS A C 1
ATOM 793 O O . HIS A 1 103 ? 16.901 1.091 -25.557 1.00 94.81 103 HIS A O 1
ATOM 799 N N . CYS A 1 104 ? 15.184 2.266 -26.420 1.00 95.44 104 CYS A N 1
ATOM 800 C CA . CYS A 1 104 ? 14.269 1.980 -25.321 1.00 95.44 104 CYS A CA 1
ATOM 801 C C . CYS A 1 104 ? 13.777 0.533 -25.424 1.00 95.44 104 CYS A C 1
ATOM 803 O O . CYS A 1 104 ? 13.112 0.164 -26.391 1.00 95.44 104 CYS A O 1
ATOM 805 N N . LEU A 1 105 ? 14.114 -0.276 -24.422 1.00 94.81 105 LEU A N 1
ATOM 806 C CA . LEU A 1 105 ? 13.649 -1.654 -24.294 1.00 94.81 105 LEU A CA 1
ATOM 807 C C . LEU A 1 105 ? 12.269 -1.708 -23.653 1.00 94.81 105 LEU A C 1
ATOM 809 O O . LEU A 1 105 ? 11.408 -2.487 -24.069 1.00 94.81 105 LEU A O 1
ATOM 813 N N . ARG A 1 106 ? 12.074 -0.908 -22.596 1.00 92.31 106 ARG A N 1
ATOM 814 C CA . ARG A 1 106 ? 10.844 -0.942 -21.809 1.00 92.31 106 ARG A CA 1
ATOM 815 C C . ARG A 1 106 ? 10.625 0.330 -20.987 1.00 92.31 106 ARG A C 1
ATOM 817 O O . ARG A 1 106 ? 11.546 0.733 -20.276 1.00 92.31 106 ARG A O 1
ATOM 824 N N . PRO A 1 107 ? 9.409 0.901 -20.972 1.00 93.38 107 PRO A N 1
ATOM 825 C CA . PRO A 1 107 ? 9.021 1.852 -19.940 1.00 93.38 107 PRO A CA 1
ATOM 826 C C . PRO A 1 107 ? 8.845 1.144 -18.587 1.00 93.38 107 PRO A C 1
ATOM 828 O O . PRO A 1 107 ? 8.388 0.002 -18.511 1.00 93.38 107 PRO A O 1
ATOM 831 N N . LEU A 1 108 ? 9.190 1.838 -17.510 1.00 89.00 108 LEU A N 1
ATOM 832 C CA . LEU A 1 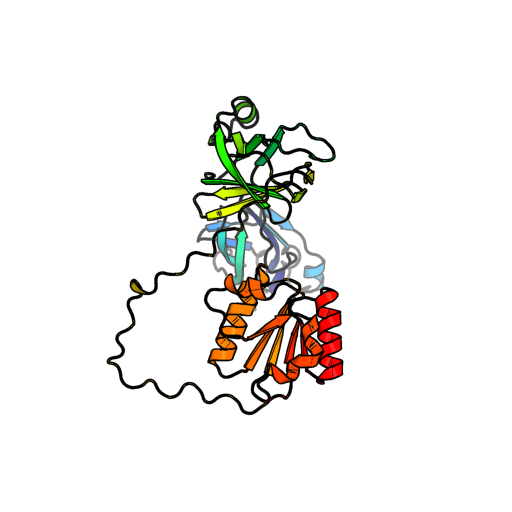108 ? 9.130 1.360 -16.137 1.00 89.00 108 LEU A CA 1
ATOM 833 C C . LEU A 1 108 ? 8.237 2.280 -15.307 1.00 89.00 108 LEU A C 1
ATOM 835 O O . LEU A 1 108 ? 8.349 3.505 -15.365 1.00 89.00 108 LEU A O 1
ATOM 839 N N . VAL A 1 109 ? 7.392 1.662 -14.487 1.00 84.81 109 VAL A N 1
ATOM 840 C CA . VAL A 1 109 ? 6.700 2.316 -13.376 1.00 84.81 109 VAL A CA 1
ATOM 841 C C . VAL A 1 109 ? 7.374 1.823 -12.105 1.00 84.81 109 VAL A C 1
ATOM 843 O O . VAL A 1 109 ? 7.367 0.624 -11.826 1.00 84.81 109 VAL A O 1
ATOM 846 N N . ILE A 1 110 ? 8.007 2.738 -11.379 1.00 85.19 110 ILE A N 1
ATOM 847 C CA . ILE A 1 110 ? 8.937 2.424 -10.296 1.00 85.19 110 ILE A CA 1
ATOM 848 C C . ILE A 1 110 ? 8.354 2.977 -8.994 1.00 85.19 110 ILE A C 1
ATOM 850 O O . ILE A 1 110 ? 8.531 4.161 -8.691 1.00 85.19 110 ILE A O 1
ATOM 854 N N . PRO A 1 111 ? 7.617 2.160 -8.226 1.00 79.62 111 PRO A N 1
ATOM 855 C CA . PRO A 1 111 ? 7.173 2.564 -6.907 1.00 79.62 111 PRO A CA 1
ATOM 856 C C . PRO A 1 111 ? 8.321 2.411 -5.904 1.00 79.62 111 PRO A C 1
ATOM 858 O O . PRO A 1 111 ? 8.958 1.362 -5.831 1.00 79.62 111 PRO A O 1
ATOM 861 N N . VAL A 1 112 ? 8.555 3.441 -5.097 1.00 78.06 112 VAL A N 1
ATOM 862 C CA . VAL A 1 112 ? 9.541 3.434 -4.013 1.00 78.06 112 VAL A CA 1
ATOM 863 C C . VAL A 1 112 ? 8.845 3.784 -2.709 1.00 78.06 112 VAL A C 1
ATOM 865 O O . VAL A 1 112 ? 8.180 4.817 -2.581 1.00 78.06 112 VAL A O 1
ATOM 868 N N . SER A 1 113 ? 8.973 2.888 -1.736 1.00 76.12 113 SER A N 1
ATOM 869 C CA . SER A 1 113 ? 8.384 3.051 -0.413 1.00 76.12 113 SER A CA 1
ATOM 870 C C . SER A 1 113 ? 9.224 3.990 0.442 1.00 76.12 113 SER A C 1
ATOM 872 O O . SER A 1 113 ? 10.455 4.000 0.364 1.00 76.12 113 SER A O 1
ATOM 874 N N . SER A 1 114 ? 8.553 4.750 1.307 1.00 77.44 114 SER A N 1
ATOM 875 C CA . SER A 1 114 ? 9.231 5.461 2.389 1.00 77.44 114 SER A CA 1
ATOM 876 C C . SER A 1 114 ? 9.768 4.480 3.431 1.00 77.44 114 SER A C 1
ATOM 878 O O . SER A 1 114 ? 9.400 3.301 3.456 1.00 77.44 114 SER A O 1
ATOM 880 N N . HIS A 1 115 ? 10.589 4.990 4.342 1.00 80.12 115 HIS A N 1
ATOM 881 C CA . HIS A 1 115 ? 10.950 4.287 5.565 1.00 80.12 115 HIS A CA 1
ATOM 882 C C . HIS A 1 115 ? 9.685 3.913 6.352 1.00 80.12 115 HIS A C 1
ATOM 884 O O . HIS A 1 115 ? 8.681 4.631 6.287 1.00 80.12 115 HIS A O 1
ATOM 890 N N . PRO A 1 116 ? 9.696 2.798 7.099 1.00 84.06 116 PRO A N 1
ATOM 891 C CA . PRO A 1 116 ? 8.632 2.528 8.048 1.00 84.06 116 PRO A CA 1
ATOM 892 C C . PRO A 1 116 ? 8.641 3.588 9.152 1.00 84.06 116 PRO A C 1
ATOM 894 O O . PRO A 1 116 ? 9.679 4.170 9.485 1.00 84.06 116 PRO A O 1
ATOM 897 N N . ILE A 1 117 ? 7.480 3.802 9.766 1.00 91.44 117 ILE A N 1
ATOM 898 C CA . ILE A 1 117 ? 7.432 4.528 11.029 1.00 91.44 117 ILE A CA 1
ATOM 899 C C . ILE A 1 117 ? 8.086 3.680 12.128 1.00 91.44 117 ILE A C 1
ATOM 901 O O . ILE A 1 117 ? 7.935 2.457 12.161 1.00 91.44 117 ILE A O 1
ATOM 905 N N . LEU A 1 118 ? 8.804 4.334 13.034 1.00 95.81 118 LEU A N 1
ATOM 906 C CA . LEU A 1 118 ? 9.373 3.713 14.222 1.00 95.81 118 LEU A CA 1
ATOM 907 C C . LEU A 1 118 ? 8.505 4.060 15.425 1.00 95.81 118 LEU A C 1
ATOM 909 O O . LEU A 1 118 ? 7.993 5.174 15.513 1.00 95.81 118 LEU A O 1
ATOM 913 N N . GLY A 1 119 ? 8.360 3.132 16.363 1.00 96.50 119 GLY A N 1
ATOM 914 C CA . GLY A 1 119 ? 7.654 3.401 17.604 1.00 96.50 119 GLY A CA 1
ATOM 915 C C . GLY A 1 119 ? 7.548 2.192 18.513 1.00 96.50 119 GLY A C 1
ATOM 916 O O . GLY A 1 119 ? 7.837 1.065 18.110 1.00 96.50 119 GLY A O 1
ATOM 917 N N . ALA A 1 120 ? 7.117 2.443 19.740 1.00 95.88 120 ALA A N 1
ATOM 918 C CA . ALA A 1 120 ? 6.820 1.421 20.728 1.00 95.88 120 ALA A CA 1
ATOM 919 C C . ALA A 1 120 ? 5.763 1.929 21.712 1.00 95.88 120 ALA A C 1
ATOM 921 O O . ALA A 1 120 ? 5.686 3.126 21.988 1.00 95.88 120 ALA A O 1
ATOM 922 N N . VAL A 1 121 ? 4.980 0.999 22.258 1.00 94.81 121 VAL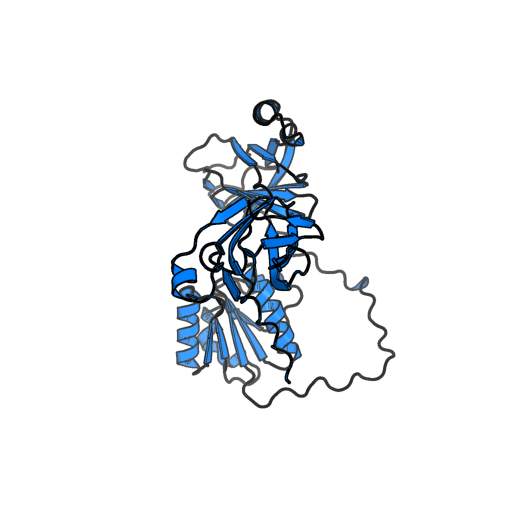 A N 1
ATOM 923 C CA . VAL A 1 121 ? 4.216 1.216 23.491 1.00 94.81 121 VAL A CA 1
ATOM 924 C C . VAL A 1 121 ? 5.075 0.736 24.652 1.00 94.81 121 VAL A C 1
ATOM 926 O O . VAL A 1 121 ? 5.608 -0.374 24.614 1.00 94.81 121 VAL A O 1
ATOM 929 N N . GLU A 1 122 ? 5.205 1.573 25.672 1.00 93.12 122 GLU A N 1
ATOM 930 C CA . GLU A 1 122 ? 6.095 1.338 26.813 1.00 93.12 122 GLU A CA 1
ATOM 931 C C . GLU A 1 122 ? 5.334 1.299 28.139 1.00 93.12 122 GLU A C 1
ATOM 933 O O . GLU A 1 122 ? 5.755 0.595 29.059 1.00 93.12 122 GLU A O 1
ATOM 938 N N . PHE A 1 123 ? 4.190 1.984 28.223 1.00 92.75 123 PHE A N 1
ATOM 939 C CA . PHE A 1 123 ? 3.273 1.883 29.351 1.00 92.75 123 PHE A CA 1
ATOM 940 C C . PHE A 1 123 ? 1.860 1.504 28.876 1.00 92.75 123 PHE A C 1
ATOM 942 O O . PHE A 1 123 ? 1.366 2.122 27.936 1.00 92.75 123 PHE A O 1
ATOM 949 N N . PRO A 1 124 ? 1.187 0.531 29.517 1.00 91.94 124 PRO A N 1
ATOM 950 C CA . PRO A 1 124 ? 1.734 -0.369 30.524 1.00 91.94 124 PRO A CA 1
ATOM 951 C C . PRO A 1 124 ? 2.905 -1.177 29.942 1.00 91.94 124 PRO A C 1
ATOM 953 O O . PRO A 1 124 ? 2.950 -1.401 28.728 1.00 91.94 124 PRO A O 1
ATOM 956 N N . PRO A 1 125 ? 3.857 -1.626 30.779 1.00 87.75 125 PRO A N 1
ATOM 957 C CA . PRO A 1 125 ? 4.924 -2.502 30.318 1.00 87.75 125 PRO A CA 1
ATOM 958 C C . PRO A 1 125 ? 4.334 -3.716 29.592 1.00 87.75 125 PRO A C 1
ATOM 960 O O . PRO A 1 125 ? 3.227 -4.138 29.948 1.00 87.75 125 PRO A O 1
ATOM 963 N N . PRO A 1 126 ? 5.043 -4.293 28.608 1.00 78.56 126 PRO A N 1
ATOM 964 C CA . PRO A 1 126 ? 4.569 -5.465 27.885 1.00 78.56 126 PRO A CA 1
ATOM 965 C C . PRO A 1 126 ? 4.086 -6.558 28.852 1.00 78.56 126 PRO A C 1
ATOM 967 O O . PRO A 1 126 ? 4.852 -7.103 29.646 1.00 78.56 126 PRO A O 1
ATOM 970 N N . LYS A 1 127 ? 2.783 -6.836 28.803 1.00 71.12 127 LYS A N 1
ATOM 971 C CA . LYS A 1 127 ? 2.070 -7.888 29.538 1.00 71.12 127 LYS A CA 1
ATOM 972 C C . LYS A 1 127 ? 1.153 -8.606 28.545 1.00 71.12 127 LYS A C 1
ATOM 974 O O . LYS A 1 127 ? 0.779 -7.984 27.551 1.00 71.12 127 LYS A O 1
ATOM 979 N N . PRO A 1 128 ? 0.774 -9.873 28.794 1.00 72.69 128 PRO A N 1
ATOM 980 C CA . PRO A 1 128 ? 0.034 -10.661 27.811 1.00 72.69 128 PRO A CA 1
ATOM 981 C C . PRO A 1 128 ? -1.307 -10.028 27.418 1.00 72.69 128 PRO A C 1
ATOM 983 O O . PRO A 1 128 ? -1.695 -10.131 26.260 1.00 72.69 128 PRO A O 1
ATOM 986 N N . THR A 1 129 ? -1.995 -9.332 28.333 1.00 89.62 129 THR A N 1
ATOM 987 C CA . THR A 1 129 ? -3.279 -8.681 28.028 1.00 89.62 129 THR A CA 1
ATOM 988 C C . THR A 1 129 ? -3.567 -7.519 28.984 1.00 89.62 129 THR A C 1
ATOM 990 O O . THR A 1 129 ? -3.360 -7.625 30.195 1.00 89.62 129 THR A O 1
ATOM 993 N N . ILE A 1 130 ? -4.056 -6.402 28.447 1.00 93.06 130 ILE A N 1
ATOM 994 C CA . ILE A 1 130 ? -4.581 -5.250 29.181 1.00 93.06 130 ILE A CA 1
ATOM 995 C C . ILE A 1 130 ? -6.067 -5.498 29.435 1.00 93.06 130 ILE A C 1
ATOM 997 O O . ILE A 1 130 ? -6.869 -5.465 28.507 1.00 93.06 130 ILE A O 1
ATOM 1001 N N . THR A 1 131 ? -6.429 -5.734 30.694 1.00 93.38 131 THR A N 1
ATOM 1002 C CA . THR A 1 131 ? -7.803 -6.097 31.091 1.00 93.38 131 THR A CA 1
ATOM 1003 C C . THR A 1 131 ? -8.543 -5.002 31.852 1.00 93.38 131 THR A C 1
ATOM 1005 O O . THR A 1 131 ? -9.725 -5.138 32.156 1.00 93.38 131 THR A O 1
ATOM 1008 N N . LYS A 1 132 ? -7.860 -3.899 32.175 1.00 93.25 132 LYS A N 1
ATOM 1009 C CA . LYS A 1 132 ? -8.432 -2.754 32.893 1.00 93.25 132 LYS A CA 1
ATOM 1010 C C . LYS A 1 132 ? -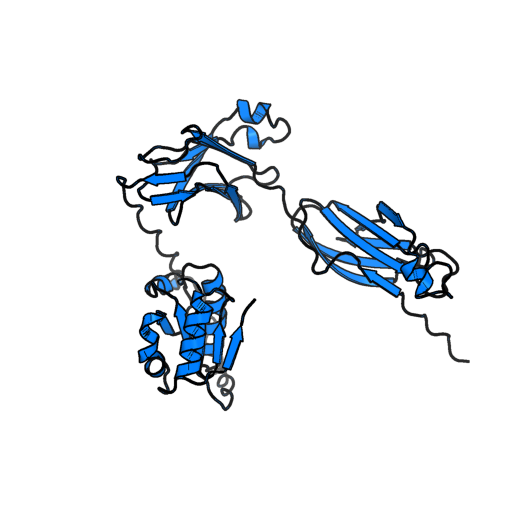8.261 -1.472 32.077 1.00 93.25 132 LYS A C 1
ATOM 1012 O O . LYS A 1 132 ? -7.212 -1.327 31.444 1.00 93.25 132 LYS A O 1
ATOM 1017 N N . PRO A 1 133 ? -9.220 -0.529 32.138 1.00 94.06 133 PRO A N 1
ATOM 1018 C CA . PRO A 1 133 ? -9.054 0.798 31.554 1.00 94.06 133 PRO A CA 1
ATOM 1019 C C . PRO A 1 133 ? -7.787 1.474 32.085 1.00 94.06 133 PRO A C 1
ATOM 1021 O O . PRO A 1 133 ? -7.617 1.642 33.293 1.00 94.06 133 PRO A O 1
ATOM 1024 N N . VAL A 1 134 ? -6.888 1.844 31.179 1.00 94.56 134 VAL A N 1
ATOM 1025 C CA . VAL A 1 134 ? -5.601 2.470 31.500 1.00 94.56 134 VAL A CA 1
ATOM 1026 C C . VAL A 1 134 ? -5.175 3.377 30.351 1.00 94.56 134 VAL A C 1
ATOM 1028 O O . VAL A 1 134 ? -5.526 3.107 29.202 1.00 94.56 134 VAL A O 1
ATOM 1031 N N . ARG A 1 135 ? -4.432 4.449 30.637 1.00 95.75 135 ARG A N 1
ATOM 1032 C CA . ARG A 1 135 ? -3.777 5.242 29.591 1.00 95.75 135 ARG A CA 1
ATOM 1033 C C . ARG A 1 135 ? -2.576 4.487 29.044 1.00 95.75 135 ARG A C 1
ATOM 1035 O O . ARG A 1 135 ? -1.889 3.783 29.783 1.00 95.75 135 ARG A O 1
ATOM 1042 N N . ILE A 1 136 ? -2.331 4.649 27.753 1.00 95.62 136 ILE A N 1
ATOM 1043 C CA . ILE A 1 136 ? -1.202 4.019 27.077 1.00 95.62 136 ILE A CA 1
ATOM 1044 C C . ILE A 1 136 ? -0.203 5.095 26.696 1.00 95.62 136 ILE A C 1
ATOM 1046 O O . ILE A 1 136 ? -0.582 6.100 26.093 1.00 95.62 136 ILE A O 1
ATOM 1050 N N . GLU A 1 137 ? 1.063 4.856 27.013 1.00 97.00 137 GLU A N 1
ATOM 1051 C CA . GLU A 1 137 ? 2.169 5.742 26.669 1.00 97.00 137 GLU A CA 1
ATOM 1052 C C . GLU A 1 137 ? 3.169 5.026 25.781 1.00 97.00 137 GLU A C 1
ATOM 1054 O O . GLU A 1 137 ? 3.406 3.815 25.879 1.00 97.00 137 GLU A O 1
ATOM 1059 N N . GLY A 1 138 ? 3.798 5.808 24.922 1.00 97.06 138 GLY A N 1
ATOM 1060 C CA . GLY A 1 138 ? 4.822 5.309 24.039 1.00 97.06 138 GLY A CA 1
ATOM 1061 C C . GLY A 1 138 ? 5.481 6.427 23.269 1.00 97.06 138 GLY A C 1
ATOM 1062 O O . GLY A 1 138 ? 5.452 7.600 23.649 1.00 97.06 138 GLY A O 1
ATOM 1063 N N . TRP A 1 139 ? 6.089 6.047 22.161 1.00 98.25 139 TRP A N 1
ATOM 1064 C CA . TRP A 1 139 ? 6.641 6.985 21.205 1.00 98.25 139 TRP A CA 1
ATOM 1065 C C . TRP A 1 139 ? 6.456 6.471 19.789 1.00 98.25 139 TRP A C 1
ATOM 1067 O O . TRP A 1 139 ? 6.425 5.264 19.548 1.00 98.25 139 TRP A O 1
ATOM 1077 N N . CYS A 1 140 ? 6.353 7.392 18.840 1.00 98.25 140 CYS A N 1
ATOM 1078 C CA . CYS A 1 140 ? 6.490 7.076 17.431 1.00 98.25 140 CYS A CA 1
ATOM 1079 C C . CYS A 1 140 ? 6.972 8.286 16.630 1.00 98.25 140 CYS A C 1
ATOM 1081 O O . CYS A 1 140 ? 6.554 9.417 16.877 1.00 98.25 140 CYS A O 1
ATOM 1083 N N . PHE A 1 141 ? 7.822 8.053 15.634 1.00 97.75 141 PHE A N 1
ATOM 1084 C CA . PHE A 1 141 ? 8.201 9.065 14.650 1.00 97.75 141 PHE A CA 1
ATOM 1085 C C . PHE A 1 141 ? 8.505 8.421 13.301 1.00 97.75 141 PHE A C 1
ATOM 1087 O O . PHE A 1 141 ? 8.955 7.275 13.225 1.00 97.75 141 PHE A O 1
ATOM 1094 N N . HIS A 1 142 ? 8.277 9.167 12.221 1.00 93.69 142 HIS A N 1
ATOM 1095 C CA . HIS A 1 142 ? 8.689 8.749 10.888 1.00 93.69 142 HIS A CA 1
ATOM 1096 C C . HIS A 1 142 ? 10.048 9.383 10.546 1.00 93.69 142 HIS A C 1
ATOM 1098 O O . HIS A 1 142 ? 10.221 10.582 10.766 1.00 93.69 142 HIS A O 1
ATOM 1104 N N . PRO A 1 143 ? 11.002 8.641 9.955 1.00 89.69 143 PRO A N 1
ATOM 1105 C CA . PRO A 1 143 ? 12.325 9.174 9.596 1.00 89.69 143 PRO A CA 1
ATOM 1106 C C . PRO A 1 143 ? 12.358 10.303 8.550 1.00 89.69 143 PRO A C 1
ATOM 1108 O O . PRO A 1 143 ? 13.414 10.888 8.339 1.00 89.69 143 PRO A O 1
ATOM 1111 N N . GLU A 1 144 ? 11.236 10.592 7.888 1.00 82.06 144 GLU A N 1
ATOM 1112 C CA . GLU A 1 144 ? 11.170 11.430 6.672 1.00 82.06 144 GLU A CA 1
ATOM 1113 C C . GLU A 1 144 ? 10.012 12.429 6.732 1.00 82.06 144 GLU A C 1
ATOM 1115 O O . GLU A 1 144 ? 10.138 13.543 6.235 1.00 82.06 144 GLU A O 1
ATOM 1120 N N . PHE A 1 145 ? 8.884 12.053 7.344 1.00 85.81 145 PHE A N 1
ATOM 1121 C CA . PHE A 1 145 ? 7.692 12.894 7.404 1.00 85.81 145 PHE A CA 1
ATOM 1122 C C . PHE A 1 145 ? 7.353 13.324 8.826 1.00 85.81 145 PHE A C 1
ATOM 1124 O O . PHE A 1 145 ? 7.427 12.538 9.769 1.00 85.81 145 PHE A O 1
ATOM 1131 N N . THR A 1 146 ? 6.865 14.551 8.963 1.00 93.44 146 THR A N 1
ATOM 1132 C CA . THR A 1 146 ? 6.283 15.038 10.213 1.00 93.44 146 THR A CA 1
ATOM 1133 C C . THR A 1 146 ? 4.997 14.275 10.530 1.00 93.44 146 THR A C 1
ATOM 1135 O O . THR A 1 146 ? 4.113 14.140 9.677 1.00 93.44 146 THR A O 1
ATOM 1138 N N . VAL A 1 147 ? 4.883 13.772 11.762 1.00 95.50 147 VAL A N 1
ATOM 1139 C CA . VAL A 1 147 ? 3.668 13.123 12.271 1.00 95.50 147 VAL A CA 1
ATOM 1140 C C . VAL A 1 147 ? 2.684 14.199 12.725 1.00 95.50 147 VAL A C 1
ATOM 1142 O O . VAL A 1 147 ? 2.983 14.992 13.615 1.00 95.50 147 VAL A O 1
ATOM 1145 N N . LYS A 1 148 ? 1.502 14.212 12.110 1.00 92.75 148 LYS A N 1
ATOM 1146 C CA . LYS A 1 148 ? 0.425 15.168 12.380 1.00 92.75 148 LYS A CA 1
ATOM 1147 C C . LYS A 1 148 ? -0.544 14.671 13.452 1.00 92.75 148 LYS A C 1
ATOM 1149 O O . LYS A 1 148 ? -1.075 15.474 14.206 1.00 92.75 148 LYS A O 1
ATOM 1154 N N . GLU A 1 149 ? -0.795 13.368 13.493 1.00 96.06 149 GLU A N 1
ATOM 1155 C CA . GLU A 1 149 ? -1.805 12.746 14.356 1.00 96.06 149 GLU A CA 1
ATOM 1156 C C . GLU A 1 149 ? -1.318 11.358 14.775 1.00 96.06 149 GLU A C 1
ATOM 1158 O O . GLU A 1 149 ? -0.789 10.612 13.943 1.00 96.06 149 GLU A O 1
ATOM 1163 N N . VAL A 1 150 ? -1.537 11.002 16.040 1.00 97.94 150 VAL A N 1
ATOM 1164 C CA . VAL A 1 150 ? -1.301 9.659 16.577 1.00 97.94 150 VAL A CA 1
ATOM 1165 C C . VAL A 1 150 ? -2.584 9.157 17.226 1.00 97.94 150 VAL A C 1
ATOM 1167 O O . VAL A 1 150 ? -3.230 9.871 17.987 1.00 97.94 150 VAL A O 1
ATOM 1170 N N . VAL A 1 151 ? -2.940 7.916 16.917 1.00 95.69 151 VAL A N 1
ATOM 1171 C CA . VAL A 1 151 ? -4.103 7.214 17.457 1.00 95.69 151 VAL A CA 1
ATOM 1172 C C . VAL A 1 151 ? -3.681 5.799 17.829 1.00 95.69 151 VAL A C 1
ATOM 1174 O O . VAL A 1 151 ? -2.923 5.163 17.094 1.00 95.69 151 VAL A O 1
ATOM 1177 N N . LEU A 1 152 ? -4.186 5.274 18.942 1.00 95.50 152 LEU A N 1
ATOM 1178 C CA . LEU A 1 152 ? -4.123 3.841 19.212 1.00 95.50 152 LEU A CA 1
ATOM 1179 C C . LEU A 1 152 ? -5.352 3.131 18.672 1.00 95.50 152 LEU A C 1
ATOM 1181 O O . LEU A 1 152 ? -6.480 3.546 18.915 1.00 95.50 152 LEU A O 1
ATOM 1185 N N . GLN A 1 153 ? -5.118 2.033 17.967 1.00 91.56 153 GLN A N 1
ATOM 1186 C CA . GLN A 1 153 ? -6.155 1.206 17.376 1.00 91.56 153 GLN A CA 1
ATOM 1187 C C . GLN A 1 153 ? -6.131 -0.192 17.994 1.00 91.56 153 GLN A C 1
ATOM 1189 O O . GLN A 1 153 ? -5.069 -0.808 18.074 1.00 91.56 153 GLN A O 1
ATOM 1194 N N . PHE A 1 154 ? -7.292 -0.706 18.396 1.00 88.00 154 PHE A N 1
ATOM 1195 C CA . PHE A 1 154 ? -7.479 -2.106 18.793 1.00 88.00 154 PHE A CA 1
ATOM 1196 C C . PHE A 1 154 ? -8.903 -2.553 18.443 1.00 88.00 154 PHE A C 1
ATOM 1198 O O . PHE A 1 154 ? -9.884 -1.892 18.782 1.00 88.00 154 PHE A O 1
ATOM 1205 N N . GLY A 1 155 ? -9.029 -3.649 17.691 1.00 81.06 155 GLY A N 1
ATOM 1206 C CA . GLY A 1 155 ? -10.304 -3.999 17.057 1.00 81.06 155 GLY A CA 1
ATOM 1207 C C . GLY A 1 155 ? -10.796 -2.867 16.142 1.00 81.06 155 GLY A C 1
ATOM 1208 O O . GLY A 1 155 ? -10.038 -2.388 15.299 1.00 81.06 155 GLY A O 1
ATOM 1209 N N . ASN A 1 156 ? -12.036 -2.417 16.353 1.00 76.62 156 ASN A N 1
ATOM 1210 C CA . ASN A 1 156 ? -12.646 -1.275 15.651 1.00 76.62 156 ASN A CA 1
ATOM 1211 C C . ASN A 1 156 ? -12.562 0.039 16.449 1.00 76.62 156 ASN A C 1
ATOM 1213 O O . ASN A 1 156 ? -13.188 1.031 16.080 1.00 76.62 156 ASN A O 1
ATOM 1217 N N . VAL A 1 157 ? -11.833 0.044 17.566 1.00 82.56 157 VAL A N 1
ATOM 1218 C CA . VAL A 1 157 ? -11.688 1.214 18.430 1.00 82.56 157 VAL A CA 1
ATOM 1219 C C . VAL A 1 157 ? -10.479 2.024 17.994 1.00 82.56 157 VAL A C 1
ATOM 1221 O O . VAL A 1 157 ? -9.401 1.473 17.777 1.00 82.56 157 VAL A O 1
ATOM 1224 N N . GLU A 1 158 ? -10.660 3.340 17.935 1.00 89.06 158 GLU A N 1
ATOM 1225 C CA . GLU A 1 158 ? -9.596 4.324 17.795 1.00 89.06 158 GLU A CA 1
ATOM 1226 C C . GLU A 1 158 ? -9.603 5.265 19.003 1.00 89.06 158 GLU A C 1
ATOM 1228 O O . GLU A 1 158 ? -10.631 5.852 19.336 1.00 89.06 158 GLU A O 1
ATOM 1233 N N . VAL A 1 159 ? -8.454 5.401 19.663 1.00 92.75 159 VAL A N 1
ATOM 1234 C CA . VAL A 1 159 ? -8.260 6.281 20.819 1.00 92.75 159 VAL A CA 1
ATOM 1235 C C . VAL A 1 159 ? -7.244 7.359 20.444 1.00 92.75 159 VAL A C 1
ATOM 1237 O O . VAL A 1 159 ? -6.079 7.022 20.208 1.00 92.75 159 VAL A O 1
ATOM 1240 N N . PRO A 1 160 ? -7.657 8.635 20.361 1.00 95.12 160 PRO A N 1
ATOM 1241 C CA . PRO A 1 160 ? -6.752 9.750 20.114 1.00 95.12 160 PRO A CA 1
ATOM 1242 C C . PRO A 1 160 ? -5.630 9.836 21.148 1.00 95.12 160 PRO A C 1
ATOM 1244 O O . PRO A 1 160 ? -5.817 9.496 22.321 1.00 95.12 160 PRO A O 1
ATOM 1247 N N . CYS A 1 161 ? -4.462 10.288 20.699 1.00 97.50 161 CYS A N 1
ATOM 1248 C CA . CYS A 1 161 ? -3.318 10.531 21.558 1.00 97.50 161 CYS A CA 1
ATOM 1249 C C . CYS A 1 161 ? -2.852 11.980 21.446 1.00 97.50 161 CYS A C 1
ATOM 1251 O O . CYS A 1 161 ? -2.619 12.487 20.347 1.00 97.50 161 CYS A O 1
ATOM 1253 N N . THR A 1 162 ? -2.549 12.579 22.591 1.00 98.00 162 THR A N 1
ATOM 1254 C CA . THR A 1 162 ? -1.660 13.730 22.676 1.00 98.00 162 THR A CA 1
ATOM 1255 C C . THR A 1 162 ? -0.255 13.260 22.304 1.00 98.00 162 THR A C 1
ATOM 1257 O O . THR A 1 162 ? 0.317 12.402 22.982 1.00 98.00 162 THR A O 1
ATOM 1260 N N . HIS A 1 163 ? 0.313 13.803 21.226 1.00 98.00 163 HIS A N 1
ATOM 1261 C CA . HIS A 1 163 ? 1.668 13.501 20.749 1.00 98.00 163 HIS A CA 1
ATOM 1262 C C . HIS A 1 163 ? 2.568 14.741 20.766 1.00 98.00 163 HIS A C 1
ATOM 1264 O O . HIS A 1 163 ? 2.129 15.849 21.061 1.00 98.00 163 HIS A O 1
ATOM 1270 N N . GLY A 1 164 ? 3.855 14.553 20.467 1.00 96.81 164 GLY A N 1
ATOM 1271 C CA . GLY A 1 164 ? 4.844 15.637 20.509 1.00 96.81 164 GLY A CA 1
ATOM 1272 C C . GLY A 1 164 ? 5.559 15.766 21.855 1.00 96.81 164 GLY A C 1
ATOM 1273 O O . GLY A 1 164 ? 6.294 16.728 22.074 1.00 96.81 164 GLY A O 1
ATOM 1274 N N . LEU A 1 165 ? 5.373 14.802 22.761 1.00 98.06 165 LEU A N 1
ATOM 1275 C CA . LEU A 1 165 ? 6.008 14.820 24.075 1.00 98.06 165 LEU A CA 1
ATOM 1276 C C . LEU A 1 165 ? 7.521 14.611 23.946 1.00 98.06 165 LEU A C 1
ATOM 1278 O O . LEU A 1 165 ? 7.994 13.824 23.117 1.00 98.06 165 LEU A O 1
ATOM 1282 N N . ALA A 1 166 ? 8.281 15.315 24.785 1.00 98.00 166 ALA A N 1
ATOM 1283 C CA . ALA A 1 166 ? 9.733 15.242 24.782 1.00 98.00 166 ALA A CA 1
ATOM 1284 C C . ALA A 1 166 ? 10.219 13.832 25.155 1.00 98.00 166 ALA A C 1
ATOM 1286 O O . ALA A 1 166 ? 9.803 13.264 26.163 1.00 98.00 166 ALA A O 1
ATOM 1287 N N . ARG A 1 167 ? 11.138 13.286 24.355 1.00 97.69 167 ARG A N 1
ATOM 1288 C CA . ARG A 1 167 ? 11.754 11.966 24.556 1.00 97.69 167 ARG A CA 1
ATOM 1289 C C . ARG A 1 167 ? 13.276 12.027 24.389 1.00 97.69 167 ARG A C 1
ATOM 1291 O O . ARG A 1 167 ? 13.810 11.595 23.365 1.00 97.69 167 ARG A O 1
ATOM 1298 N N . PRO A 1 168 ? 14.014 12.580 25.374 1.00 97.19 168 PRO A N 1
ATOM 1299 C CA . PRO A 1 168 ? 15.477 12.675 25.309 1.00 97.19 168 PRO A CA 1
ATOM 1300 C C . PRO A 1 168 ? 16.166 11.309 25.190 1.00 97.19 168 PRO A C 1
ATOM 1302 O O . PRO A 1 168 ? 17.225 11.182 24.577 1.00 97.19 168 PRO A O 1
ATOM 1305 N N . ASP A 1 169 ? 15.557 10.277 25.765 1.00 97.31 169 ASP A N 1
ATOM 1306 C CA . ASP A 1 169 ? 16.007 8.893 25.690 1.00 97.31 169 ASP A CA 1
ATOM 1307 C C . ASP A 1 169 ? 15.912 8.328 24.262 1.00 97.31 169 ASP A C 1
ATOM 1309 O O . ASP A 1 169 ? 16.881 7.734 23.781 1.00 97.31 169 ASP A O 1
ATOM 1313 N N . VAL A 1 170 ? 14.809 8.593 23.552 1.00 97.69 170 VAL A N 1
ATOM 1314 C CA . VAL A 1 170 ? 14.632 8.205 22.142 1.00 97.69 170 VAL A CA 1
ATOM 1315 C C . VAL A 1 170 ? 15.554 9.031 21.248 1.00 97.69 170 VAL A C 1
ATOM 1317 O O . VAL A 1 170 ? 16.222 8.474 20.379 1.00 97.69 170 VAL A O 1
ATOM 1320 N N . ALA A 1 171 ? 15.695 10.334 21.509 1.00 97.19 171 ALA A N 1
ATOM 1321 C CA . ALA A 1 171 ? 16.633 11.195 20.789 1.00 97.19 171 ALA A CA 1
ATOM 1322 C C . ALA A 1 171 ? 18.088 10.717 20.898 1.00 97.19 171 ALA A C 1
ATOM 1324 O O . ALA A 1 171 ? 18.825 10.754 19.917 1.00 97.19 171 ALA A O 1
ATOM 1325 N N . ARG A 1 172 ? 18.506 10.222 22.070 1.00 97.75 172 ARG A N 1
ATOM 1326 C CA . ARG A 1 172 ? 19.842 9.641 22.263 1.00 97.75 172 ARG A CA 1
ATOM 1327 C C . ARG A 1 172 ? 20.025 8.327 21.501 1.00 97.75 172 ARG A C 1
ATOM 1329 O O . ARG A 1 172 ? 21.134 8.039 21.065 1.00 97.75 172 ARG A O 1
ATOM 1336 N N . ARG A 1 173 ? 18.960 7.535 21.334 1.00 97.56 173 ARG A N 1
ATOM 1337 C CA . ARG A 1 173 ? 18.981 6.292 20.544 1.00 97.56 173 ARG A CA 1
ATOM 1338 C C . ARG A 1 173 ? 18.979 6.553 19.034 1.00 97.56 173 ARG A C 1
ATOM 1340 O O . ARG A 1 173 ? 19.545 5.761 18.287 1.00 97.56 173 ARG A O 1
ATOM 1347 N N . PHE A 1 174 ? 18.364 7.650 18.601 1.00 96.38 174 PHE A N 1
ATOM 1348 C CA . PHE A 1 174 ? 18.208 8.032 17.196 1.00 96.38 174 PHE A CA 1
ATOM 1349 C C . PHE A 1 174 ? 18.730 9.459 16.936 1.00 96.38 174 PHE A C 1
ATOM 1351 O O . PHE A 1 174 ? 17.958 10.334 16.532 1.00 96.38 174 PHE A O 1
ATOM 1358 N N . PRO A 1 175 ? 20.033 9.724 17.159 1.00 95.81 175 PRO A N 1
ATOM 1359 C CA . PRO A 1 175 ? 20.594 11.079 17.129 1.00 95.81 175 PRO A CA 1
ATOM 1360 C C . PRO A 1 175 ? 20.480 11.770 15.763 1.00 95.81 175 PRO A C 1
ATOM 1362 O O . PRO A 1 175 ? 20.423 12.997 15.691 1.00 95.81 175 PRO A O 1
ATOM 1365 N N . GLN A 1 176 ? 20.413 10.994 14.682 1.00 94.81 176 GLN A N 1
ATOM 1366 C CA . GLN A 1 176 ? 20.275 11.469 13.308 1.00 94.81 176 GLN A CA 1
ATOM 1367 C C . GLN A 1 176 ? 18.851 11.925 12.946 1.00 94.81 176 GLN A C 1
ATOM 1369 O O . GLN A 1 176 ? 18.656 12.546 11.904 1.00 94.81 176 GLN A O 1
ATOM 1374 N N . HIS A 1 177 ? 17.847 11.632 13.779 1.00 94.06 177 HIS A N 1
ATOM 1375 C CA . HIS A 1 177 ? 16.448 11.942 13.489 1.00 94.06 177 HIS A CA 1
ATOM 1376 C C . HIS A 1 177 ? 15.928 13.032 14.426 1.00 94.06 177 HIS A C 1
ATOM 1378 O O . HIS A 1 177 ? 15.593 12.774 15.579 1.00 94.06 177 HIS A O 1
ATOM 1384 N N . ALA A 1 178 ? 15.787 14.260 13.919 1.00 93.88 178 ALA A N 1
ATOM 1385 C CA . ALA A 1 178 ? 15.287 15.388 14.712 1.00 93.88 178 ALA A CA 1
ATOM 1386 C C . ALA A 1 178 ? 13.903 15.116 15.334 1.00 93.88 178 ALA A C 1
ATOM 1388 O O . ALA A 1 178 ? 13.666 15.487 16.485 1.00 93.88 178 ALA A O 1
ATOM 1389 N N . ALA A 1 179 ? 13.033 14.402 14.609 1.00 95.50 179 ALA A N 1
ATOM 1390 C CA . ALA A 1 179 ? 11.698 14.018 15.065 1.00 95.50 179 ALA A CA 1
ATOM 1391 C C . ALA A 1 179 ? 11.709 13.136 16.330 1.00 95.50 179 ALA A C 1
ATOM 1393 O O . ALA A 1 179 ? 10.741 13.144 17.083 1.00 95.50 179 ALA A O 1
ATOM 1394 N N . ALA A 1 180 ? 12.811 12.431 16.620 1.00 97.12 180 ALA A N 1
ATOM 1395 C CA . ALA A 1 180 ? 12.948 11.603 17.818 1.00 97.12 180 ALA A CA 1
ATOM 1396 C C . ALA A 1 180 ? 12.916 12.415 19.128 1.00 97.12 180 ALA A C 1
ATOM 1398 O O . ALA A 1 180 ? 12.632 11.858 20.185 1.00 97.12 180 ALA A O 1
ATOM 1399 N N . ARG A 1 181 ? 13.179 13.730 19.089 1.00 96.69 181 ARG A N 1
ATOM 1400 C CA . ARG A 1 181 ? 13.172 14.591 20.288 1.00 96.69 181 ARG A CA 1
ATOM 1401 C C . ARG A 1 181 ? 11.782 14.806 20.870 1.00 96.69 181 ARG A C 1
ATOM 1403 O O . ARG A 1 181 ? 11.663 14.945 22.083 1.00 96.69 181 ARG A O 1
ATOM 1410 N N . THR A 1 182 ? 10.760 14.826 20.024 1.00 97.12 182 THR A N 1
ATOM 1411 C CA . THR A 1 182 ? 9.367 15.138 20.371 1.00 97.12 182 THR A CA 1
ATOM 1412 C C . THR A 1 182 ? 8.447 14.077 19.777 1.00 97.12 182 THR A C 1
ATOM 1414 O O . THR A 1 182 ? 7.551 14.374 18.992 1.00 97.12 182 THR A O 1
ATOM 1417 N N . CYS A 1 183 ? 8.734 12.810 20.074 1.00 98.12 183 CYS A N 1
ATOM 1418 C CA . CYS A 1 183 ? 8.024 11.665 19.502 1.00 98.12 183 CYS A CA 1
ATOM 1419 C C . CYS A 1 183 ? 7.155 10.916 20.513 1.00 98.12 183 CYS A C 1
ATOM 1421 O O . CYS A 1 183 ? 6.522 9.929 20.147 1.00 98.12 183 CYS A O 1
ATOM 1423 N N . GLY A 1 184 ? 7.135 11.347 21.776 1.00 98.31 184 GLY A N 1
ATOM 1424 C CA . GLY A 1 184 ? 6.321 10.710 22.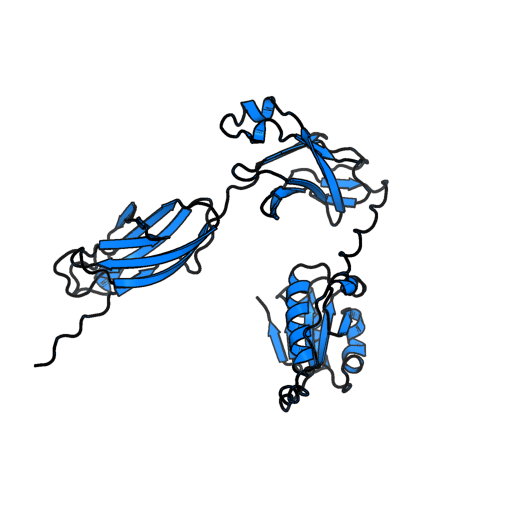800 1.00 98.31 184 GLY A CA 1
ATOM 1425 C C . GLY A 1 184 ? 4.835 10.968 22.568 1.00 98.31 184 GLY A C 1
ATOM 1426 O O . GLY A 1 184 ? 4.448 12.031 22.071 1.00 98.31 184 GLY A O 1
ATOM 1427 N N . PHE A 1 185 ? 4.013 9.997 22.946 1.00 98.56 185 PHE A N 1
ATOM 1428 C CA . PHE A 1 185 ? 2.563 10.116 22.939 1.00 98.56 185 PHE A CA 1
ATOM 1429 C C . PHE A 1 185 ? 1.949 9.485 24.188 1.00 98.56 185 PHE A C 1
ATOM 1431 O O . PHE A 1 185 ? 2.532 8.585 24.798 1.00 98.56 185 PHE A O 1
ATOM 1438 N N . ILE A 1 186 ? 0.741 9.931 24.517 1.00 98.19 186 ILE A N 1
ATOM 1439 C CA . ILE A 1 186 ? -0.131 9.331 25.525 1.00 98.19 186 ILE A CA 1
ATOM 1440 C C . ILE A 1 186 ? -1.582 9.394 25.040 1.00 98.19 186 ILE A C 1
ATOM 1442 O O . ILE A 1 186 ? -1.989 10.408 24.475 1.00 98.19 186 ILE A O 1
ATOM 1446 N N . THR A 1 187 ? -2.369 8.337 25.245 1.00 97.00 187 THR A N 1
ATOM 1447 C CA . THR A 1 187 ? -3.808 8.357 24.909 1.00 97.00 187 THR A CA 1
ATOM 1448 C C . THR A 1 187 ? -4.529 9.443 25.689 1.00 97.00 187 THR A C 1
ATOM 1450 O O . THR A 1 187 ? -4.273 9.588 26.879 1.00 97.00 187 THR A O 1
ATOM 1453 N N . ASP A 1 188 ? -5.440 10.193 25.076 1.00 94.00 188 ASP A N 1
ATOM 1454 C CA . ASP A 1 188 ? -6.133 11.309 25.743 1.00 94.00 188 ASP A CA 1
ATOM 1455 C C . ASP A 1 188 ? -7.007 10.840 26.914 1.00 94.00 188 ASP A C 1
ATOM 1457 O O . ASP A 1 188 ? -7.108 11.514 27.938 1.00 94.00 188 ASP A O 1
ATOM 1461 N N . GLU A 1 189 ? -7.544 9.626 26.802 1.00 92.62 189 GLU A N 1
ATOM 1462 C CA . GLU A 1 189 ? -8.343 8.960 27.826 1.00 92.62 189 GLU A CA 1
ATOM 1463 C C . GLU A 1 189 ? -7.793 7.553 28.122 1.00 92.62 189 GLU A C 1
ATOM 1465 O O . GLU A 1 189 ? -6.871 7.057 27.460 1.00 92.62 189 GLU A O 1
ATOM 1470 N N . ASN A 1 190 ? -8.344 6.900 29.148 1.00 94.69 190 ASN A N 1
ATOM 1471 C CA . ASN A 1 190 ? -8.108 5.473 29.362 1.00 94.69 190 ASN A CA 1
ATOM 1472 C C . ASN A 1 190 ? -8.621 4.672 28.160 1.00 94.69 190 ASN A C 1
ATOM 1474 O O . ASN A 1 190 ? -9.556 5.092 27.484 1.00 94.69 190 ASN A O 1
ATOM 1478 N N . LEU A 1 191 ? -8.054 3.494 27.912 1.00 93.31 191 LEU A N 1
ATOM 1479 C CA . LEU A 1 191 ? -8.617 2.606 26.903 1.00 93.31 191 LEU A CA 1
ATOM 1480 C C . LEU A 1 191 ? -10.078 2.248 27.250 1.00 93.31 191 LEU A C 1
ATOM 1482 O O . LEU A 1 191 ? -10.349 1.853 28.391 1.00 93.31 191 LEU A O 1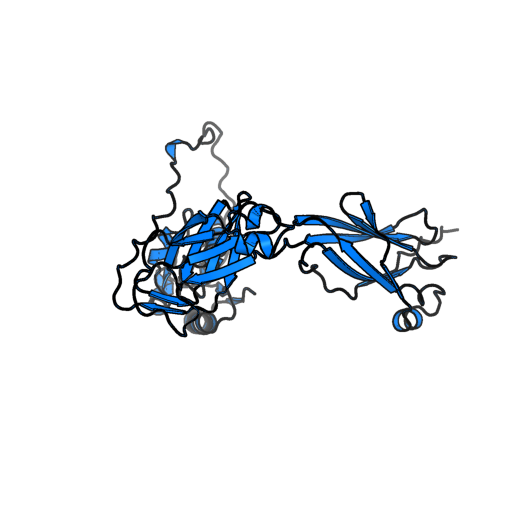
ATOM 1486 N N . PRO A 1 192 ? -11.012 2.375 26.292 1.00 91.38 192 PRO A N 1
ATOM 1487 C CA . PRO A 1 192 ? -12.391 1.941 26.466 1.00 91.38 192 PRO A CA 1
ATOM 1488 C C . PRO A 1 192 ? -12.509 0.418 26.471 1.00 91.38 192 PRO A C 1
ATOM 1490 O O . PRO A 1 192 ? -11.551 -0.316 26.219 1.00 91.38 192 PRO A O 1
ATOM 1493 N N . ARG A 1 193 ? -13.738 -0.052 26.693 1.00 89.75 193 ARG A N 1
ATOM 1494 C CA . ARG A 1 193 ? -14.113 -1.444 26.455 1.00 89.75 193 ARG A CA 1
ATOM 1495 C C . ARG A 1 193 ? -13.770 -1.856 25.019 1.00 89.75 193 ARG A C 1
ATOM 1497 O O . ARG A 1 193 ? -14.084 -1.135 24.071 1.00 89.75 193 ARG A O 1
ATOM 1504 N N . GLY A 1 194 ? -13.188 -3.040 24.855 1.00 87.88 194 GLY A N 1
ATOM 1505 C CA . GLY A 1 194 ? -12.900 -3.621 23.547 1.00 87.88 194 GLY A CA 1
ATOM 1506 C C . GLY A 1 194 ? -11.844 -4.717 23.601 1.00 87.88 194 GLY A C 1
ATOM 1507 O O . GLY A 1 194 ? -11.215 -4.945 24.634 1.00 87.88 194 GLY A O 1
ATOM 1508 N N . THR A 1 195 ? -11.662 -5.389 22.466 1.00 89.19 195 THR A N 1
ATOM 1509 C CA . THR A 1 195 ? -10.762 -6.538 22.331 1.00 89.19 195 THR A CA 1
ATOM 1510 C C . THR A 1 195 ? -9.883 -6.413 21.096 1.00 89.19 195 THR A C 1
ATOM 1512 O O . THR A 1 195 ? -10.368 -6.043 20.024 1.00 89.19 195 THR A O 1
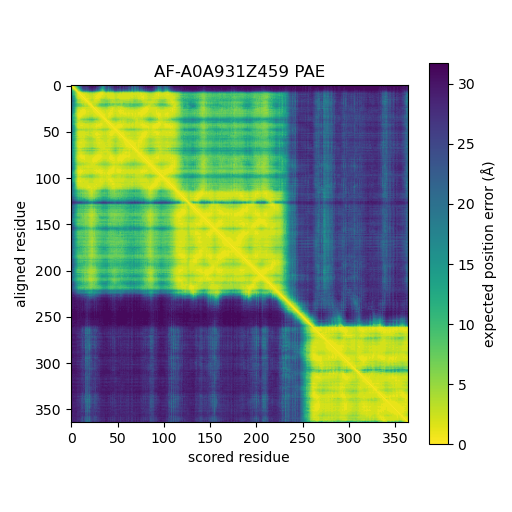ATOM 1515 N N . GLY A 1 196 ? -8.612 -6.792 21.209 1.00 90.44 196 GLY A N 1
ATOM 1516 C CA . GLY A 1 196 ? -7.731 -6.967 20.057 1.00 90.44 196 GLY A CA 1
ATOM 1517 C C . GLY A 1 196 ? -6.303 -6.490 20.282 1.00 90.44 196 GLY A C 1
ATOM 1518 O O . GLY A 1 196 ? -5.937 -5.986 21.340 1.00 90.44 196 GLY A O 1
ATOM 1519 N N . ARG A 1 197 ? -5.483 -6.647 19.243 1.00 91.38 197 ARG A N 1
ATOM 1520 C CA . ARG A 1 197 ? -4.092 -6.183 19.244 1.00 91.38 197 ARG A CA 1
ATOM 1521 C C . ARG A 1 197 ? -4.018 -4.674 19.131 1.00 91.38 197 ARG A C 1
ATOM 1523 O O . ARG A 1 197 ? -4.655 -4.097 18.249 1.00 91.38 197 ARG A O 1
ATOM 1530 N N . VAL A 1 198 ? -3.184 -4.073 19.970 1.00 92.44 198 VAL A N 1
ATOM 1531 C CA . VAL A 1 198 ? -2.884 -2.647 19.908 1.00 92.44 198 VAL A CA 1
ATOM 1532 C C . VAL A 1 198 ? -1.974 -2.369 18.716 1.00 92.44 198 VAL A C 1
ATOM 1534 O O . VAL A 1 198 ? -0.976 -3.049 18.464 1.00 92.44 198 VAL A O 1
ATOM 1537 N N . LYS A 1 199 ? -2.323 -1.329 17.970 1.00 94.88 199 LYS A N 1
ATOM 1538 C CA . LYS A 1 199 ? -1.507 -0.747 16.912 1.00 94.88 199 LYS A CA 1
ATOM 1539 C C . LYS A 1 199 ? -1.420 0.750 17.135 1.00 94.88 199 LYS A C 1
ATOM 1541 O O . LYS A 1 199 ? -2.409 1.381 17.494 1.00 94.88 199 LYS A O 1
ATOM 1546 N N . ILE A 1 200 ? -0.257 1.324 16.869 1.00 97.00 200 ILE A N 1
ATOM 1547 C CA . ILE A 1 200 ? -0.134 2.775 16.733 1.00 97.00 200 ILE A CA 1
ATOM 1548 C C . ILE A 1 200 ? -0.472 3.101 15.285 1.00 97.00 200 ILE A C 1
ATOM 1550 O O . ILE A 1 200 ? 0.213 2.613 14.391 1.00 97.00 200 ILE A O 1
ATOM 1554 N N . ARG A 1 201 ? -1.503 3.910 15.046 1.00 95.88 201 ARG A N 1
ATOM 1555 C CA . ARG A 1 201 ? -1.803 4.517 13.749 1.00 95.88 201 ARG A CA 1
ATOM 1556 C C . ARG A 1 201 ? -1.302 5.955 13.775 1.00 95.88 201 ARG A C 1
ATOM 1558 O O . ARG A 1 201 ? -1.789 6.769 14.551 1.00 95.88 201 ARG A O 1
ATOM 1565 N N . ALA A 1 202 ? -0.361 6.284 12.903 1.00 91.38 202 ALA A N 1
ATOM 1566 C CA . ALA A 1 202 ? 0.149 7.641 12.766 1.00 91.38 202 ALA A CA 1
ATOM 1567 C C . ALA A 1 202 ? -0.214 8.201 11.394 1.00 91.38 202 ALA A C 1
ATOM 1569 O O . ALA A 1 202 ? 0.055 7.563 10.374 1.00 91.38 202 ALA A O 1
ATOM 1570 N N . ARG A 1 203 ? -0.799 9.399 11.361 1.00 86.88 203 ARG A N 1
ATOM 1571 C CA . ARG A 1 203 ? -1.000 10.161 10.126 1.00 86.88 203 ARG A CA 1
ATOM 1572 C C . ARG A 1 203 ? 0.087 11.219 10.015 1.00 86.88 203 ARG A C 1
ATOM 1574 O O . ARG A 1 203 ? 0.329 11.961 10.965 1.00 86.88 203 ARG A O 1
ATOM 1581 N N . THR A 1 204 ? 0.727 11.320 8.863 1.00 84.50 204 THR A N 1
ATOM 1582 C CA . THR A 1 204 ? 1.722 12.362 8.590 1.00 84.50 204 THR A CA 1
ATOM 1583 C C . THR A 1 204 ? 1.075 13.617 8.004 1.00 84.50 204 THR A C 1
ATOM 1585 O O . THR A 1 204 ? -0.075 13.593 7.561 1.00 84.50 204 THR A O 1
ATOM 1588 N N . GLU A 1 205 ? 1.810 14.729 7.962 1.00 81.19 205 GLU A N 1
ATOM 1589 C CA . GLU A 1 205 ? 1.336 15.976 7.339 1.00 81.19 205 GLU A CA 1
ATOM 1590 C C . GLU A 1 205 ? 1.010 15.819 5.847 1.00 81.19 205 GLU A C 1
ATOM 1592 O O . GLU A 1 205 ? 0.079 16.451 5.356 1.00 81.19 205 GLU A O 1
ATOM 1597 N N . CYS A 1 206 ? 1.693 14.907 5.144 1.00 66.56 206 CYS A N 1
ATOM 1598 C CA . CYS A 1 206 ? 1.389 14.564 3.751 1.00 66.56 206 CYS A CA 1
ATOM 1599 C C . CYS A 1 206 ? 0.168 13.635 3.590 1.00 66.56 206 CYS A C 1
ATOM 1601 O O . CYS A 1 206 ? -0.091 13.136 2.498 1.00 66.56 206 CYS A O 1
ATOM 1603 N N . GLY A 1 207 ? -0.577 13.377 4.670 1.00 69.25 207 GLY A N 1
ATOM 1604 C CA . GLY A 1 207 ? -1.820 12.605 4.660 1.00 69.25 207 GLY A CA 1
ATOM 1605 C C . GLY A 1 207 ? -1.638 11.087 4.656 1.00 69.25 207 GLY A C 1
ATOM 1606 O O . GLY A 1 207 ? -2.634 10.364 4.686 1.00 69.25 207 GLY A O 1
ATOM 1607 N N . ARG A 1 208 ? -0.395 10.588 4.653 1.00 69.75 208 ARG A N 1
ATOM 1608 C CA . ARG A 1 208 ? -0.115 9.149 4.714 1.00 69.75 208 ARG A CA 1
ATOM 1609 C C . ARG A 1 208 ? -0.399 8.589 6.093 1.00 69.75 208 ARG A C 1
ATOM 1611 O O . ARG A 1 208 ? -0.269 9.287 7.095 1.00 69.75 208 ARG A O 1
ATOM 1618 N N . ILE A 1 209 ? -0.747 7.310 6.122 1.00 79.56 209 ILE A N 1
ATOM 1619 C CA . ILE A 1 209 ? -1.036 6.571 7.344 1.00 79.56 209 ILE A CA 1
ATOM 1620 C C . ILE A 1 209 ? -0.020 5.443 7.479 1.00 79.56 209 ILE A C 1
ATOM 1622 O O . ILE A 1 209 ? 0.195 4.674 6.544 1.00 79.56 209 ILE A O 1
ATOM 1626 N N . TYR A 1 210 ? 0.580 5.352 8.659 1.00 84.12 210 TYR A N 1
ATOM 1627 C CA . TYR A 1 210 ? 1.528 4.316 9.034 1.00 84.12 210 TYR A CA 1
ATOM 1628 C C . TYR A 1 210 ? 1.042 3.582 10.270 1.00 84.12 210 TYR A C 1
ATOM 1630 O O . TYR A 1 210 ? 0.310 4.141 11.089 1.00 84.12 210 TYR A O 1
ATOM 1638 N N . PHE A 1 211 ? 1.500 2.342 10.412 1.00 89.56 211 PHE A N 1
ATOM 1639 C CA . PHE A 1 211 ? 1.164 1.500 11.546 1.00 89.56 211 PHE A CA 1
ATOM 1640 C C . PHE A 1 211 ? 2.425 0.973 12.226 1.00 89.56 211 PHE A C 1
ATOM 1642 O O . PHE A 1 211 ? 3.336 0.497 11.552 1.00 89.56 211 PHE A O 1
ATOM 1649 N N . VAL A 1 212 ? 2.438 0.992 13.557 1.00 92.06 212 VAL A N 1
ATOM 1650 C CA . VAL A 1 212 ? 3.353 0.183 14.371 1.00 92.06 212 VAL A CA 1
ATOM 1651 C C . VAL A 1 212 ? 2.529 -0.918 15.016 1.00 92.06 212 VAL A C 1
ATOM 1653 O O . VAL A 1 212 ? 1.587 -0.636 15.758 1.00 92.06 212 VAL A O 1
ATOM 1656 N N . THR A 1 213 ? 2.874 -2.174 14.740 1.00 86.62 213 THR A N 1
ATOM 1657 C CA . THR A 1 213 ? 2.289 -3.303 15.474 1.00 86.62 213 THR A CA 1
ATOM 1658 C C . THR A 1 213 ? 2.989 -3.415 16.818 1.00 86.62 213 THR A C 1
ATOM 1660 O O . THR A 1 213 ? 4.218 -3.444 16.860 1.00 86.62 213 THR A O 1
ATOM 1663 N N . THR A 1 214 ? 2.225 -3.468 17.907 1.00 88.38 214 THR A N 1
ATOM 1664 C CA . THR A 1 214 ? 2.780 -3.608 19.256 1.00 88.38 214 THR A CA 1
ATOM 1665 C C . THR A 1 214 ? 2.581 -5.035 19.769 1.00 88.38 214 THR A C 1
ATOM 1667 O O . THR A 1 214 ? 1.858 -5.836 19.173 1.00 88.38 214 THR A O 1
ATOM 1670 N N . GLY A 1 215 ? 3.256 -5.372 20.869 1.00 87.75 215 GLY A N 1
ATOM 1671 C CA . GLY A 1 215 ? 3.075 -6.653 21.557 1.00 87.75 215 GLY A CA 1
ATOM 1672 C C . GLY A 1 215 ? 1.886 -6.679 22.522 1.00 87.75 215 GLY A C 1
ATOM 1673 O O . GLY A 1 215 ? 1.709 -7.676 23.212 1.00 87.75 215 GLY A O 1
ATOM 1674 N N . HIS A 1 216 ? 1.108 -5.598 22.619 1.00 91.00 216 HIS A N 1
ATOM 1675 C CA . HIS A 1 216 ? 0.028 -5.472 23.595 1.00 91.00 216 HIS A CA 1
ATOM 1676 C C . HIS A 1 216 ? -1.295 -5.963 23.014 1.00 91.00 216 HIS A C 1
ATOM 1678 O O . HIS A 1 216 ? -1.676 -5.603 21.898 1.00 91.00 216 HIS A O 1
ATOM 1684 N N . GLU A 1 217 ? -2.026 -6.735 23.808 1.00 92.50 217 GLU A N 1
ATOM 1685 C CA . GLU A 1 217 ? -3.413 -7.108 23.536 1.00 92.50 217 GLU A CA 1
ATOM 1686 C C . GLU A 1 217 ? -4.334 -6.451 24.563 1.00 92.50 217 GLU A C 1
ATOM 1688 O O . GLU A 1 217 ? -3.940 -6.222 25.706 1.00 92.50 217 GLU A O 1
ATOM 1693 N N . VAL A 1 218 ? -5.551 -6.123 24.147 1.00 91.19 218 VAL A N 1
ATOM 1694 C CA . VAL A 1 218 ? -6.601 -5.542 24.987 1.00 91.19 218 VAL A CA 1
ATOM 1695 C C . VAL A 1 218 ? -7.735 -6.550 25.092 1.00 91.19 218 VAL A C 1
ATOM 1697 O O . VAL A 1 218 ? -8.124 -7.135 24.082 1.00 91.19 218 VAL A O 1
ATOM 1700 N N . ASP A 1 219 ? -8.253 -6.721 26.303 1.00 91.88 219 ASP A N 1
ATOM 1701 C CA . ASP A 1 219 ? -9.482 -7.452 26.615 1.00 91.88 219 ASP A CA 1
ATOM 1702 C C . ASP A 1 219 ? -10.176 -6.763 27.798 1.00 91.88 219 ASP A C 1
ATOM 1704 O O . ASP A 1 219 ? -10.206 -7.247 28.930 1.00 91.88 219 ASP A O 1
ATOM 1708 N N . ILE A 1 220 ? -10.629 -5.530 27.561 1.00 90.69 220 ILE A N 1
ATOM 1709 C CA . ILE A 1 220 ? -11.311 -4.727 28.576 1.00 90.69 220 ILE A CA 1
ATOM 1710 C C . ILE A 1 220 ? -12.799 -5.020 28.456 1.00 90.69 220 ILE A C 1
ATOM 1712 O O . ILE A 1 220 ? -13.427 -4.634 27.468 1.00 90.69 220 ILE A O 1
ATOM 1716 N N . VAL A 1 221 ? -13.355 -5.671 29.477 1.00 86.25 221 VAL A N 1
ATOM 1717 C CA . VAL A 1 221 ? -14.791 -5.973 29.586 1.00 86.25 221 VAL A CA 1
ATOM 1718 C C . VAL A 1 221 ? -15.539 -4.819 30.259 1.00 86.25 221 VAL A C 1
ATOM 1720 O O . VAL A 1 221 ? -16.572 -4.375 29.754 1.00 86.25 221 VAL A O 1
ATOM 1723 N N . ASP A 1 222 ? -14.965 -4.287 31.341 1.00 83.94 222 ASP A N 1
ATOM 1724 C CA . ASP A 1 222 ? -15.542 -3.221 32.162 1.00 83.94 222 ASP A CA 1
ATOM 1725 C C . ASP A 1 222 ? -14.853 -1.881 31.862 1.00 83.94 222 ASP A C 1
ATOM 1727 O O . ASP A 1 222 ? -13.854 -1.505 32.478 1.00 83.94 222 ASP A O 1
ATOM 1731 N N . GLY A 1 223 ? -15.376 -1.158 30.872 1.00 79.44 223 GLY A N 1
ATOM 1732 C CA . GLY A 1 223 ? -14.882 0.152 30.450 1.00 79.44 223 GLY A CA 1
ATOM 1733 C C . GLY A 1 223 ? -15.982 0.977 29.791 1.00 79.44 223 GLY A C 1
ATOM 1734 O O . GLY A 1 223 ? -17.065 0.466 29.496 1.00 79.44 223 GLY A O 1
ATOM 1735 N N . PHE A 1 224 ? -15.717 2.261 29.548 1.00 83.25 224 PHE A N 1
ATOM 1736 C CA . PHE A 1 224 ? -16.669 3.078 28.798 1.00 83.25 224 PHE A CA 1
ATOM 1737 C C . PHE A 1 224 ? -16.800 2.558 27.363 1.00 83.25 224 PHE A C 1
ATOM 1739 O O . PHE A 1 224 ? -15.873 1.966 26.806 1.00 83.25 224 PHE A O 1
ATOM 1746 N N . ILE A 1 225 ? -17.966 2.779 26.769 1.00 77.62 225 ILE A N 1
ATOM 1747 C CA . ILE A 1 225 ? -18.226 2.440 25.373 1.00 77.62 225 ILE A CA 1
ATOM 1748 C C . ILE A 1 225 ? -17.786 3.648 24.535 1.00 77.62 225 ILE A C 1
ATOM 1750 O O . ILE A 1 225 ? -18.267 4.754 24.808 1.00 77.62 225 ILE A O 1
ATOM 1754 N N . PRO A 1 226 ? -16.883 3.481 23.548 1.00 69.94 226 PRO A N 1
ATOM 1755 C CA . PRO A 1 226 ? -16.510 4.580 22.670 1.00 69.94 226 PRO A CA 1
ATOM 1756 C C . PRO A 1 226 ? -17.767 5.125 21.995 1.00 69.94 226 PRO A C 1
ATOM 1758 O O . PRO A 1 226 ? -18.614 4.352 21.538 1.00 69.94 226 PRO A O 1
ATOM 1761 N N . LYS A 1 227 ? -17.896 6.452 21.908 1.00 62.12 227 LYS A N 1
ATOM 1762 C CA . LYS A 1 227 ? -18.937 7.035 21.057 1.00 62.12 227 LYS A CA 1
ATOM 1763 C C . LYS A 1 227 ? -18.708 6.510 19.634 1.00 62.12 227 LYS A C 1
ATOM 1765 O O . LYS A 1 227 ? -17.552 6.499 19.202 1.00 62.12 227 LYS A O 1
ATOM 1770 N N . PRO A 1 228 ? -19.754 6.062 18.917 1.00 53.16 228 PRO A N 1
ATOM 1771 C CA . PRO A 1 228 ? -19.590 5.670 17.524 1.00 53.16 228 PRO A CA 1
ATOM 1772 C C . PRO A 1 228 ? -18.907 6.821 16.771 1.00 53.16 228 PRO A C 1
ATOM 1774 O O . PRO A 1 228 ? -19.182 7.986 17.093 1.00 53.16 228 PRO A O 1
ATOM 1777 N N . PRO A 1 229 ? -17.990 6.527 15.829 1.00 46.16 229 PRO A N 1
ATOM 1778 C CA . PRO A 1 229 ? -17.316 7.570 15.072 1.00 46.16 229 PRO A CA 1
ATOM 1779 C C . PRO A 1 229 ? -18.369 8.517 14.484 1.00 46.16 229 PRO A C 1
ATOM 1781 O O . PRO A 1 229 ? -19.444 8.051 14.085 1.00 46.16 229 PRO A O 1
ATOM 1784 N N . PRO A 1 230 ? -18.108 9.838 14.461 1.00 41.16 230 PRO A N 1
ATOM 1785 C CA . PRO A 1 230 ? -19.041 10.770 13.854 1.00 41.16 230 PRO A CA 1
ATOM 1786 C C . PRO A 1 230 ? -19.342 10.288 12.430 1.00 41.16 230 PRO A C 1
ATOM 1788 O O . PRO A 1 230 ? -18.416 9.836 11.742 1.00 41.16 230 PRO A O 1
ATOM 1791 N N . PRO A 1 231 ? -20.611 10.342 11.983 1.00 35.38 231 PRO A N 1
ATOM 1792 C CA . PRO A 1 231 ? -20.929 10.032 10.599 1.00 35.38 231 PRO A CA 1
ATOM 1793 C C . PRO A 1 231 ? -19.995 10.849 9.706 1.00 35.38 231 PRO A C 1
ATOM 1795 O O . PRO A 1 231 ? -19.686 12.003 10.024 1.00 35.38 231 PRO A O 1
ATOM 1798 N N . SER A 1 232 ? -19.488 10.233 8.634 1.00 31.62 232 SER A N 1
ATOM 1799 C CA . SER A 1 232 ? -18.606 10.917 7.687 1.00 31.62 232 SER A CA 1
ATOM 1800 C C . SER A 1 232 ? -19.197 12.287 7.346 1.00 31.62 232 SER A C 1
ATOM 1802 O O . SER A 1 232 ? -20.412 12.358 7.153 1.00 31.62 232 SER A O 1
ATOM 1804 N N . PRO A 1 233 ? -18.389 13.365 7.299 1.00 32.06 233 PRO A N 1
ATOM 1805 C CA . PRO A 1 233 ? -18.906 14.711 7.104 1.00 32.06 233 PRO A CA 1
ATOM 1806 C C . PRO A 1 233 ? -19.810 14.729 5.875 1.00 32.06 233 PRO A C 1
ATOM 1808 O O . PRO A 1 233 ? -19.362 14.487 4.750 1.00 32.06 233 PRO A O 1
ATOM 1811 N N . THR A 1 234 ? -21.099 14.968 6.107 1.00 35.66 234 THR A N 1
ATOM 1812 C CA . THR A 1 234 ? -22.071 15.168 5.044 1.00 35.66 234 THR A CA 1
ATOM 1813 C C . THR A 1 234 ? -21.581 16.368 4.253 1.00 35.66 234 THR A C 1
ATOM 1815 O O . THR A 1 234 ? -21.385 17.449 4.808 1.00 35.66 234 THR A O 1
ATOM 1818 N N . ARG A 1 235 ? -21.300 16.170 2.965 1.00 36.47 235 ARG A N 1
ATOM 1819 C CA . ARG A 1 235 ? -20.894 17.262 2.082 1.00 36.47 235 ARG A CA 1
ATOM 1820 C C . ARG A 1 235 ? -21.992 18.326 2.123 1.00 36.47 235 ARG A C 1
ATOM 1822 O O . ARG A 1 235 ? -23.138 18.009 1.814 1.00 36.47 235 ARG A O 1
ATOM 1829 N N . ASP A 1 236 ? -21.650 19.555 2.499 1.00 38.81 236 ASP A N 1
ATOM 1830 C CA . ASP A 1 236 ? -22.578 20.680 2.415 1.00 38.81 236 ASP A CA 1
ATOM 1831 C C . ASP A 1 236 ? -22.817 21.017 0.937 1.00 38.81 236 ASP A C 1
ATOM 1833 O O . ASP A 1 236 ? -22.010 21.677 0.275 1.00 38.81 236 ASP A O 1
ATOM 1837 N N . LEU A 1 237 ? -23.926 20.498 0.406 1.00 45.06 237 LEU A N 1
ATOM 1838 C CA . LEU A 1 237 ? -24.348 20.673 -0.982 1.00 45.06 237 LEU A CA 1
ATOM 1839 C C . LEU A 1 237 ? -24.674 22.137 -1.320 1.00 45.06 237 LEU A C 1
ATOM 1841 O O . LEU A 1 237 ? -24.776 22.453 -2.502 1.00 45.06 237 LEU A O 1
ATOM 1845 N N . SER A 1 238 ? -24.796 23.034 -0.330 1.00 38.69 238 SER A N 1
ATOM 1846 C CA . SER A 1 238 ? -25.046 24.464 -0.565 1.00 38.69 238 SER A CA 1
ATOM 1847 C C . SER A 1 238 ? -23.849 25.198 -1.186 1.00 38.69 238 SER A C 1
ATOM 1849 O O . SER A 1 238 ? -24.016 26.260 -1.780 1.00 38.69 238 SER A O 1
ATOM 1851 N N . THR A 1 239 ? -22.651 24.605 -1.110 1.00 37.88 239 THR A N 1
ATOM 1852 C CA . THR A 1 239 ? -21.410 25.145 -1.697 1.00 37.88 239 THR A CA 1
ATOM 1853 C C . THR A 1 239 ? -21.051 24.520 -3.047 1.00 37.88 239 THR A C 1
ATOM 1855 O O . THR A 1 239 ? -20.060 24.912 -3.670 1.00 37.88 239 THR A O 1
ATOM 1858 N N . MET A 1 240 ? -21.845 23.558 -3.538 1.00 34.31 240 MET A N 1
ATOM 1859 C CA . MET A 1 240 ? -21.690 23.080 -4.908 1.00 34.31 240 MET A CA 1
ATOM 1860 C C . MET A 1 240 ? -22.133 24.182 -5.866 1.00 34.31 240 MET A C 1
ATOM 1862 O O . MET A 1 240 ? -23.319 24.483 -5.981 1.00 34.31 240 MET A O 1
ATOM 1866 N N . VAL A 1 241 ? -21.173 24.735 -6.609 1.00 37.44 241 VAL A N 1
ATOM 1867 C CA . VAL A 1 241 ? -21.463 25.425 -7.865 1.00 37.44 241 VAL A CA 1
ATOM 1868 C C . VAL A 1 241 ? -22.123 24.395 -8.777 1.00 37.44 241 VAL A C 1
ATOM 1870 O O . VAL A 1 241 ? -21.466 23.500 -9.314 1.00 37.44 241 VAL A O 1
ATOM 1873 N N . MET A 1 242 ? -23.448 24.468 -8.872 1.00 38.12 242 MET A N 1
ATOM 1874 C CA . MET A 1 242 ? -24.209 23.681 -9.829 1.00 38.12 242 MET A CA 1
ATOM 1875 C C . MET A 1 242 ? -23.785 24.141 -11.227 1.00 38.12 242 MET A C 1
ATOM 1877 O O . MET A 1 242 ? -23.769 25.350 -11.470 1.00 38.12 242 MET A O 1
ATOM 1881 N N . PRO A 1 243 ? -23.421 23.229 -12.143 1.00 35.16 243 PRO A N 1
ATOM 1882 C CA . PRO A 1 243 ? -23.218 23.618 -13.527 1.00 35.16 243 PRO A CA 1
ATOM 1883 C C . PRO A 1 243 ? -24.514 24.248 -14.036 1.00 35.16 243 PRO A C 1
ATOM 1885 O O . PRO A 1 243 ? -25.604 23.725 -13.787 1.00 35.16 243 PRO A O 1
ATOM 1888 N N . ASP A 1 244 ? -24.374 25.393 -14.697 1.00 39.12 244 ASP A N 1
ATOM 1889 C CA . ASP A 1 244 ? -25.473 26.119 -15.314 1.00 39.12 244 ASP A CA 1
ATOM 1890 C C . ASP A 1 244 ? -26.286 25.166 -16.209 1.00 39.12 244 ASP A C 1
ATOM 1892 O O . ASP A 1 244 ? -25.778 24.608 -17.182 1.00 39.12 244 ASP A O 1
ATOM 1896 N N . ARG A 1 245 ? -27.547 24.926 -15.832 1.00 43.22 245 ARG A N 1
ATOM 1897 C CA . ARG A 1 245 ? -28.499 24.087 -16.579 1.00 43.22 245 ARG A CA 1
ATOM 1898 C C . ARG A 1 245 ? -29.296 24.903 -17.605 1.00 43.22 245 ARG A C 1
ATOM 1900 O O . ARG A 1 245 ? -30.406 24.516 -17.953 1.00 43.22 245 ARG A O 1
ATOM 1907 N N . SER A 1 246 ? -28.753 26.026 -18.074 1.00 41.53 246 SER A N 1
ATOM 1908 C CA . SER A 1 246 ? -29.305 26.788 -19.201 1.00 41.53 246 SER A CA 1
ATOM 1909 C C . SER A 1 246 ? -28.934 26.212 -20.581 1.00 41.53 246 SER A C 1
ATOM 1911 O O . SER A 1 246 ? -29.445 26.680 -21.596 1.00 41.53 246 SER A O 1
ATOM 1913 N N . GLY A 1 247 ? -28.097 25.169 -20.640 1.00 42.62 247 GLY A N 1
ATOM 1914 C CA . GLY A 1 247 ? -27.839 24.406 -21.865 1.00 42.62 247 GLY A CA 1
ATOM 1915 C C . GLY A 1 247 ? -28.960 23.413 -22.183 1.00 42.62 247 GLY A C 1
ATOM 1916 O O . GLY A 1 247 ? -29.522 22.806 -21.272 1.00 42.62 247 GLY A O 1
ATOM 1917 N N . GLU A 1 248 ? -29.267 23.262 -23.475 1.00 42.00 248 GLU A N 1
ATOM 1918 C CA . GLU A 1 248 ? -30.242 22.327 -24.063 1.00 42.00 248 GLU A CA 1
ATOM 1919 C C . GLU A 1 248 ? -30.349 20.972 -23.335 1.00 42.00 248 GLU A C 1
ATOM 1921 O O . GLU A 1 248 ? -29.344 20.463 -22.827 1.00 42.00 248 GLU A O 1
ATOM 1926 N N . PRO A 1 249 ? -31.543 20.336 -23.314 1.00 41.81 249 PRO A N 1
ATOM 1927 C CA . PRO A 1 249 ? -31.716 19.032 -22.687 1.00 41.81 249 PRO A CA 1
ATOM 1928 C C . PRO A 1 249 ? -30.689 18.049 -23.253 1.00 41.81 249 PRO A C 1
ATOM 1930 O O . PRO A 1 249 ? -30.710 17.720 -24.440 1.00 41.81 249 PRO A O 1
ATOM 1933 N N . ALA A 1 250 ? -29.779 17.602 -22.383 1.00 48.31 250 ALA A N 1
ATOM 1934 C CA . ALA A 1 250 ? -28.774 16.614 -22.729 1.00 48.31 250 ALA A CA 1
ATOM 1935 C C . ALA A 1 250 ? -29.465 15.399 -23.355 1.00 48.31 250 ALA A C 1
ATOM 1937 O O . ALA A 1 250 ? -30.470 14.906 -22.830 1.00 48.31 250 ALA A O 1
ATOM 1938 N N . ALA A 1 251 ? -28.927 14.953 -24.492 1.00 48.97 251 ALA A N 1
ATOM 1939 C CA . ALA A 1 251 ? -29.410 13.796 -25.227 1.00 48.97 251 ALA A CA 1
ATOM 1940 C C . ALA A 1 251 ? -29.686 12.618 -24.271 1.00 48.97 251 ALA A C 1
ATOM 1942 O O . ALA A 1 251 ? -28.936 12.440 -23.303 1.00 48.97 251 ALA A O 1
ATOM 1943 N N . PRO A 1 252 ? -30.740 11.812 -24.518 1.00 47.69 252 PRO A N 1
ATOM 1944 C CA . PRO A 1 252 ? -31.036 10.658 -23.684 1.00 47.69 252 PRO A CA 1
ATOM 1945 C C . PRO A 1 252 ? -29.764 9.825 -23.539 1.00 47.69 252 PRO A C 1
ATOM 1947 O O . PRO A 1 252 ? -29.131 9.477 -24.540 1.00 47.69 252 PRO A O 1
ATOM 1950 N N . GLY A 1 253 ? -29.372 9.566 -22.287 1.00 50.59 253 GLY A N 1
ATOM 1951 C CA . GLY A 1 253 ? -28.213 8.737 -21.975 1.00 50.59 253 GLY A CA 1
ATOM 1952 C C . GLY A 1 253 ? -28.262 7.421 -22.760 1.00 50.59 253 GLY A C 1
ATOM 1953 O O . GLY A 1 253 ? -29.351 6.984 -23.153 1.00 50.59 253 GLY A O 1
ATOM 1954 N N . PRO A 1 254 ? -27.099 6.805 -23.037 1.00 50.25 254 PRO A N 1
ATOM 1955 C CA . PRO A 1 254 ? -27.001 5.652 -23.921 1.00 50.25 254 PRO A CA 1
ATOM 1956 C C . PRO A 1 254 ? -28.062 4.609 -23.572 1.00 50.25 254 PRO A C 1
ATOM 1958 O O . PRO A 1 254 ? -28.204 4.195 -22.421 1.00 50.25 254 PRO A O 1
ATOM 1961 N N . ARG A 1 255 ? -28.849 4.229 -24.585 1.00 48.06 255 ARG A N 1
ATOM 1962 C CA . ARG A 1 255 ? -29.928 3.254 -24.440 1.00 48.06 255 ARG A CA 1
ATOM 1963 C C . ARG A 1 255 ? -29.320 1.974 -23.852 1.00 48.06 255 ARG A C 1
ATOM 1965 O O . ARG A 1 255 ? -28.357 1.463 -24.426 1.00 48.06 255 ARG A O 1
ATOM 1972 N N . PRO A 1 256 ? -29.841 1.467 -22.725 1.00 48.88 256 PRO A N 1
ATOM 1973 C CA . PRO A 1 256 ? -29.206 0.364 -22.023 1.00 48.88 256 PRO A CA 1
ATOM 1974 C C . PRO A 1 256 ? -29.169 -0.893 -22.904 1.00 48.88 256 PRO A C 1
ATOM 1976 O O . PRO A 1 256 ? -30.101 -1.105 -23.692 1.00 48.88 256 PRO A O 1
ATOM 1979 N N . PRO A 1 257 ? -28.123 -1.727 -22.777 1.00 49.16 257 PRO A N 1
ATOM 1980 C CA . PRO A 1 257 ? -27.933 -2.888 -23.636 1.00 49.16 257 PRO A CA 1
ATOM 1981 C C . PRO A 1 257 ? -29.086 -3.904 -23.497 1.00 49.16 257 PRO A C 1
ATOM 1983 O O . PRO A 1 257 ? -29.707 -4.011 -22.433 1.00 49.16 257 PRO A O 1
ATOM 1986 N N . PRO A 1 258 ? -29.414 -4.651 -24.567 1.00 48.66 258 PRO A N 1
ATOM 1987 C CA . PRO A 1 258 ? -30.393 -5.732 -24.504 1.00 48.66 258 PRO A CA 1
ATOM 1988 C C . PRO A 1 258 ? -29.831 -6.919 -23.700 1.00 48.66 258 PRO A C 1
ATOM 1990 O O . PRO A 1 258 ? -28.743 -7.399 -24.000 1.00 48.66 258 PRO A O 1
ATOM 1993 N N . GLY A 1 259 ? -30.561 -7.403 -22.687 1.00 63.16 259 GLY A N 1
ATOM 1994 C CA . GLY A 1 259 ? -30.151 -8.552 -21.864 1.00 63.16 259 GLY A CA 1
ATOM 1995 C C . GLY A 1 259 ? -30.537 -8.442 -20.385 1.00 63.16 259 GLY A C 1
ATOM 1996 O O . GLY A 1 259 ? -31.213 -7.493 -19.981 1.00 63.16 259 GLY A O 1
ATOM 1997 N N . GLY A 1 260 ? -30.119 -9.436 -19.589 1.00 68.94 260 GLY A N 1
ATOM 1998 C CA . GLY A 1 260 ? -30.271 -9.444 -18.130 1.00 68.94 260 GLY A CA 1
ATOM 1999 C C . GLY A 1 260 ? -29.475 -8.310 -17.482 1.00 68.94 260 GLY A C 1
ATOM 2000 O O . GLY A 1 260 ? -28.332 -8.057 -17.857 1.00 68.94 260 GLY A O 1
ATOM 2001 N N . ARG A 1 261 ? -30.102 -7.598 -16.542 1.00 81.00 261 ARG A N 1
ATOM 2002 C CA . ARG A 1 261 ? -29.571 -6.353 -15.953 1.00 81.00 261 ARG A CA 1
ATOM 2003 C C . ARG A 1 261 ? -29.144 -6.500 -14.501 1.00 81.00 261 ARG A C 1
ATOM 2005 O O . ARG A 1 261 ? -28.563 -5.569 -13.951 1.00 81.00 261 ARG A O 1
ATOM 2012 N N . ASN A 1 262 ? -29.455 -7.644 -13.906 1.00 93.19 262 ASN A N 1
ATOM 2013 C CA . ASN A 1 262 ? -29.398 -7.857 -12.475 1.00 93.19 262 ASN A CA 1
ATOM 2014 C C . ASN A 1 262 ? -28.000 -8.324 -12.090 1.00 93.19 262 ASN A C 1
ATOM 2016 O O . ASN A 1 262 ? -27.606 -9.457 -12.385 1.00 93.19 262 ASN A O 1
ATOM 2020 N N . ILE A 1 263 ? -27.251 -7.440 -11.443 1.00 95.25 263 ILE A N 1
ATOM 2021 C CA . ILE A 1 263 ? -25.881 -7.705 -11.017 1.00 95.25 263 ILE A CA 1
ATOM 2022 C C . ILE A 1 263 ? -25.841 -7.690 -9.497 1.00 95.25 263 ILE A C 1
ATOM 2024 O O . ILE A 1 263 ? -26.219 -6.703 -8.865 1.00 95.25 263 ILE A O 1
ATOM 2028 N N . LEU A 1 264 ? -25.361 -8.785 -8.917 1.00 97.19 264 LEU A N 1
ATOM 2029 C CA . LEU A 1 264 ? -25.121 -8.902 -7.488 1.00 97.19 264 LEU A CA 1
ATOM 2030 C C . LEU A 1 264 ? -23.627 -8.765 -7.205 1.00 97.19 264 LEU A C 1
ATOM 2032 O O . LEU A 1 264 ? -22.833 -9.562 -7.690 1.00 97.19 264 LEU A O 1
ATOM 2036 N N . PHE A 1 265 ? -23.238 -7.813 -6.372 1.00 97.44 265 PHE A N 1
ATOM 2037 C CA . PHE A 1 265 ? -21.897 -7.759 -5.797 1.00 97.44 265 PHE A CA 1
ATOM 2038 C C . PHE A 1 265 ? -21.918 -8.420 -4.421 1.00 97.44 265 PHE A C 1
ATOM 2040 O O . PHE A 1 265 ? -22.763 -8.075 -3.601 1.00 97.44 265 PHE A O 1
ATOM 2047 N N . ALA A 1 266 ? -20.992 -9.337 -4.145 1.00 97.19 266 ALA A N 1
ATOM 2048 C CA . ALA A 1 266 ? -20.891 -10.015 -2.853 1.00 97.19 266 ALA A CA 1
ATOM 2049 C C . ALA A 1 266 ? -19.584 -9.636 -2.146 1.00 97.19 266 ALA A C 1
ATOM 2051 O O . ALA A 1 266 ? -18.499 -9.983 -2.615 1.00 97.19 266 ALA A O 1
ATOM 2052 N N . LEU A 1 267 ? -19.677 -8.922 -1.021 1.00 95.38 267 LEU A N 1
ATOM 2053 C CA . LEU A 1 267 ? -18.523 -8.513 -0.217 1.00 95.38 267 LEU A CA 1
ATOM 2054 C C . LEU A 1 267 ? -18.270 -9.486 0.927 1.00 95.38 267 LEU A C 1
ATOM 2056 O O . LEU A 1 267 ? -19.183 -10.090 1.475 1.00 95.38 267 LEU A O 1
ATOM 2060 N N . TYR A 1 268 ? -17.016 -9.567 1.365 1.00 91.19 268 TYR A N 1
ATOM 2061 C CA . TYR A 1 268 ? -16.652 -10.382 2.524 1.00 91.19 268 TYR A CA 1
ATOM 2062 C C . TYR A 1 268 ? -16.951 -9.740 3.880 1.00 91.19 268 TYR A C 1
ATOM 2064 O O . TYR A 1 268 ? -16.822 -10.419 4.897 1.00 91.19 268 TYR A O 1
ATOM 2072 N N . GLY A 1 269 ? -17.244 -8.442 3.912 1.00 83.12 269 GLY A N 1
ATOM 2073 C CA . GLY A 1 269 ? -17.468 -7.648 5.117 1.00 83.12 269 GLY A CA 1
ATOM 2074 C C . GLY A 1 269 ? -18.539 -6.592 4.865 1.00 83.12 269 GLY A C 1
ATOM 2075 O O . GLY A 1 269 ? -19.063 -6.504 3.755 1.00 83.12 269 GLY A O 1
ATOM 2076 N N . ASP A 1 270 ? -18.872 -5.822 5.895 1.00 85.06 270 ASP A N 1
ATOM 2077 C CA . ASP A 1 270 ? -19.866 -4.751 5.806 1.00 85.06 270 ASP A CA 1
ATOM 2078 C C . ASP A 1 270 ? -19.362 -3.542 4.984 1.00 85.06 270 ASP A C 1
ATOM 2080 O O . ASP A 1 270 ? -18.263 -3.546 4.413 1.00 85.06 270 ASP A O 1
ATOM 2084 N N . PHE A 1 271 ? -20.164 -2.478 4.909 1.00 78.38 271 PHE A N 1
ATOM 2085 C CA . PHE A 1 271 ? -19.838 -1.303 4.100 1.00 78.38 271 PHE A CA 1
ATOM 2086 C C . PHE A 1 271 ? -18.743 -0.402 4.700 1.00 78.38 271 PHE A C 1
ATOM 2088 O O . PHE A 1 271 ? -18.370 0.589 4.071 1.00 78.38 271 PHE A O 1
ATOM 2095 N N . SER A 1 272 ? -18.188 -0.747 5.867 1.00 74.94 272 SER A N 1
ATOM 2096 C CA . SER A 1 272 ? -16.992 -0.102 6.426 1.00 74.94 272 SER A CA 1
ATOM 2097 C C . SER A 1 272 ? -15.682 -0.677 5.869 1.00 74.94 272 SER A C 1
ATOM 2099 O O . SER A 1 272 ? -14.614 -0.087 6.043 1.00 74.94 272 SER A O 1
ATOM 2101 N N . ALA A 1 273 ? -15.732 -1.817 5.169 1.00 72.69 273 ALA A N 1
ATOM 2102 C CA . ALA A 1 273 ? -14.547 -2.436 4.590 1.00 72.69 273 ALA A CA 1
ATOM 2103 C C . ALA A 1 273 ? -13.943 -1.584 3.457 1.00 72.69 273 ALA A C 1
ATOM 2105 O O . ALA A 1 273 ? -14.656 -1.023 2.631 1.00 72.69 273 ALA A O 1
ATOM 2106 N N . ASN A 1 274 ? -12.612 -1.589 3.317 1.00 76.06 274 ASN A N 1
ATOM 2107 C CA . ASN A 1 274 ? -11.916 -0.863 2.237 1.00 76.06 274 ASN A CA 1
ATOM 2108 C C . ASN A 1 274 ? -12.423 -1.235 0.830 1.00 76.06 274 ASN A C 1
ATOM 2110 O O . ASN A 1 274 ? -12.491 -0.395 -0.063 1.00 76.06 274 ASN A O 1
ATOM 2114 N N . SER A 1 275 ? -12.810 -2.500 0.639 1.00 81.19 275 SER A N 1
ATOM 2115 C CA . SER A 1 275 ? -13.392 -2.989 -0.616 1.00 81.19 275 SER A CA 1
ATOM 2116 C C . SER A 1 275 ? -14.761 -2.380 -0.928 1.00 81.19 275 SER A C 1
ATOM 2118 O O . SER A 1 275 ? -15.111 -2.243 -2.098 1.00 81.19 275 SER A O 1
ATOM 2120 N N . ALA A 1 276 ? -15.515 -1.963 0.093 1.00 81.50 276 ALA A N 1
ATOM 2121 C CA . ALA A 1 276 ? -16.843 -1.394 -0.076 1.00 81.50 276 ALA A CA 1
ATOM 2122 C C . ALA A 1 276 ? -16.819 -0.072 -0.840 1.00 81.50 276 ALA A C 1
ATOM 2124 O O . ALA A 1 276 ? -17.716 0.166 -1.639 1.00 81.50 276 ALA A O 1
ATOM 2125 N N . LEU A 1 277 ? -15.768 0.741 -0.695 1.00 81.12 277 LEU A N 1
ATOM 2126 C CA . LEU A 1 277 ? -15.628 1.976 -1.468 1.00 81.12 277 LEU A CA 1
ATOM 2127 C C . LEU A 1 277 ? -15.474 1.698 -2.972 1.00 81.12 277 LEU A C 1
ATOM 2129 O O . LEU A 1 277 ? -16.059 2.393 -3.802 1.00 81.12 277 LEU A O 1
ATOM 2133 N N . HIS A 1 278 ? -14.703 0.667 -3.328 1.00 85.00 278 HIS A N 1
ATOM 2134 C CA . HIS A 1 278 ? -14.487 0.286 -4.724 1.00 85.00 278 HIS A CA 1
ATOM 2135 C C . HIS A 1 278 ? -15.759 -0.298 -5.340 1.00 85.00 278 HIS A C 1
ATOM 2137 O O . HIS A 1 278 ? -16.170 0.143 -6.414 1.00 85.00 278 HIS A O 1
ATOM 2143 N N . VAL A 1 279 ? -16.409 -1.231 -4.634 1.00 90.69 279 VAL A N 1
ATOM 2144 C CA . VAL A 1 279 ? -17.696 -1.796 -5.064 1.00 90.69 279 VAL A CA 1
ATOM 2145 C C . VAL A 1 279 ? -18.734 -0.697 -5.211 1.00 90.69 279 VAL A C 1
ATOM 2147 O O . VAL A 1 279 ? -19.447 -0.667 -6.206 1.00 90.69 279 VAL A O 1
ATOM 2150 N N . ALA A 1 280 ? -18.797 0.231 -4.257 1.00 85.62 280 ALA A N 1
ATOM 2151 C CA . ALA A 1 280 ? -19.796 1.281 -4.265 1.00 85.62 280 ALA A CA 1
ATOM 2152 C C . ALA A 1 280 ? -19.679 2.190 -5.484 1.00 85.62 280 ALA A C 1
ATOM 2154 O O . ALA A 1 280 ? -20.692 2.496 -6.111 1.00 85.62 280 ALA A O 1
ATOM 2155 N N . ASN A 1 281 ? -18.458 2.592 -5.842 1.00 84.06 281 ASN A N 1
ATOM 2156 C CA . ASN A 1 281 ? -18.228 3.399 -7.035 1.00 84.06 281 ASN A CA 1
ATOM 2157 C C . ASN A 1 281 ? -18.609 2.625 -8.302 1.00 84.06 281 ASN A C 1
ATOM 2159 O O . ASN A 1 281 ? -19.355 3.147 -9.125 1.00 84.06 281 ASN A O 1
ATOM 2163 N N . LEU A 1 282 ? -18.164 1.372 -8.429 1.00 89.12 282 LEU A N 1
ATOM 2164 C CA . LEU A 1 282 ? -18.462 0.546 -9.597 1.00 89.12 282 LEU A CA 1
ATOM 2165 C C . LEU A 1 282 ? -19.967 0.289 -9.752 1.00 89.12 282 LEU A C 1
ATOM 2167 O O . LEU A 1 282 ? -20.531 0.586 -10.800 1.00 89.12 282 LEU A O 1
ATOM 2171 N N . ALA A 1 283 ? -20.623 -0.210 -8.704 1.00 89.12 283 ALA A N 1
ATOM 2172 C CA . ALA A 1 283 ? -22.052 -0.506 -8.708 1.00 89.12 283 ALA A CA 1
ATOM 2173 C C . ALA A 1 283 ? -22.886 0.744 -9.012 1.00 89.12 283 ALA A C 1
ATOM 2175 O O . ALA A 1 283 ? -23.840 0.666 -9.776 1.00 89.12 283 ALA A O 1
ATOM 2176 N N . SER A 1 284 ? -22.499 1.909 -8.484 1.00 84.62 284 SER A N 1
ATOM 2177 C CA . SER A 1 284 ? -23.214 3.163 -8.751 1.00 84.62 284 SER A CA 1
ATOM 2178 C C . SER A 1 284 ? -23.055 3.628 -10.201 1.00 84.62 284 SER A C 1
ATOM 2180 O O . SER A 1 284 ? -24.038 4.039 -10.812 1.00 84.62 284 SER A O 1
ATOM 2182 N N . GLU A 1 285 ? -21.858 3.522 -10.792 1.00 86.75 285 GLU A N 1
ATOM 2183 C CA . GLU A 1 285 ? -21.687 3.803 -12.227 1.00 86.75 285 GLU A CA 1
ATOM 2184 C C . GLU A 1 285 ? -22.489 2.828 -13.096 1.00 86.75 285 GLU A C 1
ATOM 2186 O O . GLU A 1 285 ? -23.124 3.235 -14.067 1.00 86.75 285 GLU A O 1
ATOM 2191 N N . MET A 1 286 ? -22.526 1.545 -12.735 1.00 87.00 286 MET A N 1
ATOM 2192 C CA . MET A 1 286 ? -23.335 0.563 -13.457 1.00 87.00 286 MET A CA 1
ATOM 2193 C C . MET A 1 286 ? -24.835 0.860 -13.336 1.00 87.00 286 MET A C 1
ATOM 2195 O O . MET A 1 286 ? -25.540 0.804 -14.346 1.00 87.00 286 MET A O 1
ATOM 2199 N N . THR A 1 287 ? -25.322 1.270 -12.160 1.00 84.75 287 THR A N 1
ATOM 2200 C CA . THR A 1 287 ? -26.707 1.737 -12.012 1.00 84.75 287 THR A CA 1
ATOM 2201 C C . THR A 1 287 ? -26.990 2.931 -12.926 1.00 84.75 287 THR A C 1
ATOM 2203 O O . THR A 1 287 ? -28.016 2.946 -13.611 1.00 84.75 287 THR A O 1
ATOM 2206 N N . ARG A 1 288 ? -26.077 3.912 -13.010 1.00 80.75 288 ARG A N 1
ATOM 2207 C CA . ARG A 1 288 ? -26.216 5.066 -13.921 1.00 80.75 288 ARG A CA 1
ATOM 2208 C C . ARG A 1 288 ? -26.282 4.666 -15.393 1.00 80.75 288 ARG A C 1
ATOM 2210 O O . ARG A 1 288 ? -26.974 5.318 -16.171 1.00 80.75 288 ARG A O 1
ATOM 2217 N N . LEU A 1 289 ? -25.607 3.583 -15.768 1.00 81.44 289 LEU A N 1
ATOM 2218 C CA . LEU A 1 289 ? -25.658 2.997 -17.111 1.00 81.44 289 LEU A CA 1
ATOM 2219 C C . LEU A 1 289 ? -26.911 2.130 -17.357 1.00 81.44 289 LEU A C 1
ATOM 2221 O O . LEU A 1 289 ? -27.088 1.602 -18.456 1.00 81.44 289 LEU A O 1
ATOM 2225 N N . GLY A 1 290 ? -27.801 1.998 -16.367 1.00 82.56 290 GLY A N 1
ATOM 2226 C CA . GLY A 1 290 ? -29.097 1.329 -16.497 1.00 82.56 290 GLY A CA 1
ATOM 2227 C C . GLY A 1 290 ? -29.117 -0.153 -16.112 1.00 82.56 290 GLY A C 1
ATOM 2228 O O . GLY A 1 290 ? -30.085 -0.842 -16.460 1.00 82.56 290 GLY A O 1
ATOM 2229 N N . TYR A 1 291 ? -28.083 -0.638 -15.417 1.00 88.25 291 TYR A N 1
ATOM 2230 C CA . TYR A 1 291 ? -28.097 -1.940 -14.743 1.00 88.25 291 TYR A CA 1
ATOM 2231 C C . TYR A 1 291 ? -28.851 -1.859 -13.408 1.00 88.25 291 TYR A C 1
ATOM 2233 O O . TYR A 1 291 ? -28.994 -0.782 -12.830 1.00 88.25 291 TYR A O 1
ATOM 2241 N N . ASP A 1 292 ? -29.344 -2.997 -12.923 1.00 89.38 292 ASP A N 1
ATOM 2242 C CA . ASP A 1 292 ? -29.961 -3.103 -11.603 1.00 89.38 292 ASP A CA 1
ATOM 2243 C C . ASP A 1 292 ? -28.975 -3.795 -10.664 1.00 89.38 292 ASP A C 1
ATOM 2245 O O . ASP A 1 292 ? -28.711 -4.994 -10.781 1.00 89.38 292 ASP A O 1
ATOM 2249 N N . CYS A 1 293 ? -28.342 -3.006 -9.799 1.00 93.38 293 CYS A N 1
ATOM 2250 C CA . CYS A 1 293 ? -27.234 -3.461 -8.972 1.00 93.38 293 CYS A CA 1
ATOM 2251 C C . CYS A 1 293 ? -27.660 -3.624 -7.512 1.00 93.38 293 CYS A C 1
ATOM 2253 O O . CYS A 1 293 ? -28.145 -2.683 -6.874 1.00 93.38 293 CYS A O 1
ATOM 2255 N N . VAL A 1 294 ? -27.394 -4.814 -6.970 1.00 94.38 294 VAL A N 1
ATOM 2256 C CA . VAL A 1 294 ? -27.544 -5.141 -5.550 1.00 94.38 294 VAL A CA 1
ATOM 2257 C C . VAL A 1 294 ? -26.170 -5.449 -4.969 1.00 94.38 294 VAL A C 1
ATOM 2259 O O . VAL A 1 294 ? -25.365 -6.136 -5.593 1.00 94.38 294 VAL A O 1
ATOM 2262 N N . VAL A 1 295 ? -25.886 -4.951 -3.769 1.00 96.00 295 VAL A N 1
ATOM 2263 C CA . VAL A 1 295 ? -24.645 -5.221 -3.041 1.00 96.00 295 VAL A CA 1
ATOM 2264 C C . VAL A 1 295 ? -24.971 -5.946 -1.741 1.00 96.00 295 VAL A C 1
ATOM 2266 O O . VAL A 1 295 ? -25.625 -5.397 -0.853 1.00 96.00 295 VAL A O 1
ATOM 2269 N N . ALA A 1 296 ? -24.510 -7.187 -1.638 1.00 96.50 296 ALA A N 1
ATOM 2270 C CA . ALA A 1 296 ? -24.708 -8.060 -0.497 1.00 96.50 296 ALA A CA 1
ATOM 2271 C C . ALA A 1 296 ? -23.480 -8.068 0.423 1.00 96.50 296 ALA A C 1
ATOM 2273 O O . ALA A 1 296 ? -22.338 -8.175 -0.038 1.00 96.50 296 ALA A O 1
ATOM 2274 N N . VAL A 1 297 ? -23.734 -7.989 1.727 1.00 91.44 297 VAL A N 1
ATOM 2275 C CA . VAL A 1 297 ? -22.736 -8.061 2.803 1.00 91.44 297 VAL A CA 1
ATOM 2276 C C . VAL A 1 297 ? -23.121 -9.152 3.810 1.00 91.44 297 VAL A C 1
ATOM 2278 O O . VAL A 1 297 ? -24.297 -9.490 3.902 1.00 91.44 297 VAL A O 1
ATOM 2281 N N . PRO A 1 298 ? -22.195 -9.710 4.607 1.00 83.88 298 PRO A N 1
ATOM 2282 C CA . PRO A 1 298 ? -22.547 -10.770 5.555 1.00 83.88 298 PRO A CA 1
ATOM 2283 C C . PRO A 1 298 ? -23.487 -10.303 6.671 1.00 83.88 298 PRO A C 1
ATOM 2285 O O . PRO A 1 298 ? -24.347 -11.060 7.105 1.00 83.88 298 PRO A O 1
ATOM 2288 N N . ALA A 1 299 ? -23.307 -9.066 7.138 1.00 75.62 299 ALA A N 1
ATOM 2289 C CA . ALA A 1 299 ? -24.074 -8.452 8.214 1.00 75.62 299 ALA A CA 1
ATOM 2290 C C . ALA A 1 299 ? -23.947 -6.922 8.154 1.00 75.62 299 ALA A C 1
ATOM 2292 O O . ALA A 1 299 ? -23.135 -6.382 7.399 1.00 75.62 299 ALA A O 1
ATOM 2293 N N . HIS A 1 300 ? -24.713 -6.238 9.005 1.00 70.25 300 HIS A N 1
ATOM 2294 C CA . HIS A 1 300 ? -24.623 -4.798 9.240 1.00 70.25 300 HIS A CA 1
ATOM 2295 C C . HIS A 1 300 ? -24.849 -3.919 8.000 1.00 70.25 300 HIS A C 1
ATOM 2297 O O . HIS A 1 300 ? -24.151 -2.918 7.810 1.00 70.25 300 HIS A O 1
ATOM 2303 N N . ARG A 1 301 ? -25.816 -4.251 7.127 1.00 80.38 301 ARG A N 1
ATOM 2304 C CA . ARG A 1 301 ? -26.126 -3.441 5.927 1.00 80.38 301 ARG A CA 1
ATOM 2305 C C . ARG A 1 301 ? -26.401 -1.960 6.215 1.00 80.38 301 ARG A C 1
ATOM 2307 O O . ARG A 1 301 ? -26.217 -1.127 5.331 1.00 80.38 301 ARG A O 1
ATOM 2314 N N . GLU A 1 302 ? -26.813 -1.604 7.430 1.00 68.69 302 GLU A N 1
ATOM 2315 C CA . GLU A 1 302 ? -26.993 -0.222 7.888 1.00 68.69 302 GLU A CA 1
ATOM 2316 C C . GLU A 1 302 ? -25.708 0.618 7.793 1.00 68.69 302 GLU A C 1
ATOM 2318 O O . GLU A 1 302 ? -25.779 1.833 7.592 1.00 68.69 302 GLU A O 1
ATOM 2323 N N . THR A 1 303 ? -24.533 -0.022 7.815 1.00 69.44 303 THR A N 1
ATOM 2324 C CA . THR A 1 303 ? -23.230 0.629 7.590 1.00 69.44 303 THR A CA 1
ATOM 2325 C C . THR A 1 303 ? -23.099 1.248 6.196 1.00 69.44 303 THR A C 1
ATOM 2327 O O . THR A 1 303 ? -22.193 2.051 5.979 1.00 69.44 303 THR A O 1
ATOM 2330 N N . ARG A 1 304 ? -24.027 0.974 5.259 1.00 69.69 304 ARG A N 1
ATOM 2331 C CA . ARG A 1 304 ? -24.108 1.642 3.945 1.00 69.69 304 ARG A CA 1
ATOM 2332 C C . ARG A 1 304 ? -24.105 3.165 4.065 1.00 69.69 304 ARG A C 1
ATOM 2334 O O . ARG A 1 304 ? -23.628 3.839 3.157 1.00 69.69 304 ARG A O 1
ATOM 2341 N N . GLY A 1 305 ? -24.595 3.715 5.181 1.00 60.47 305 GLY A N 1
ATOM 2342 C CA . GLY A 1 305 ? -24.540 5.152 5.466 1.00 60.47 305 GLY A CA 1
ATOM 2343 C C . GLY A 1 305 ? -23.129 5.761 5.404 1.00 60.47 305 GLY A C 1
ATOM 2344 O O . GLY A 1 305 ? -23.003 6.961 5.183 1.00 60.47 305 GLY A O 1
ATOM 2345 N N . ALA A 1 306 ? -22.071 4.949 5.519 1.00 63.97 306 ALA A N 1
ATOM 2346 C CA . ALA A 1 306 ? -20.680 5.375 5.358 1.00 63.97 306 ALA A CA 1
ATOM 2347 C C . ALA A 1 306 ? -20.268 5.651 3.893 1.00 63.97 306 ALA A C 1
ATOM 2349 O O . ALA A 1 306 ? -19.168 6.146 3.649 1.00 63.97 306 ALA A O 1
ATOM 2350 N N . LEU A 1 307 ? -21.124 5.344 2.909 1.00 69.44 307 LEU A N 1
ATOM 2351 C CA . LEU A 1 307 ? -20.840 5.474 1.477 1.00 69.44 307 LEU A CA 1
ATOM 2352 C C . LEU A 1 307 ? -21.657 6.626 0.859 1.00 69.44 307 LEU A C 1
ATOM 2354 O O . LEU A 1 307 ? -22.796 6.423 0.434 1.00 69.44 307 LEU A O 1
ATOM 2358 N N . PRO A 1 308 ? -21.089 7.841 0.736 1.00 54.56 308 PRO A N 1
ATOM 2359 C CA . PRO A 1 308 ? -21.842 9.069 0.444 1.00 54.56 308 PRO A CA 1
ATOM 2360 C C . PRO A 1 308 ? -22.401 9.181 -0.990 1.00 54.56 308 PRO A C 1
ATOM 2362 O O . PRO A 1 308 ? -22.936 10.227 -1.353 1.00 54.56 308 PRO A O 1
ATOM 2365 N N . ARG A 1 309 ? -22.250 8.146 -1.830 1.00 60.97 309 ARG A N 1
ATOM 2366 C CA . ARG A 1 309 ? -22.679 8.114 -3.244 1.00 60.97 309 ARG A CA 1
ATOM 2367 C C . ARG A 1 309 ? -23.194 6.744 -3.706 1.00 60.97 309 ARG A C 1
ATOM 2369 O O . ARG A 1 309 ? -23.155 6.454 -4.895 1.00 60.97 309 ARG A O 1
ATOM 2376 N N . ALA A 1 310 ? -23.619 5.888 -2.779 1.00 67.12 310 ALA A N 1
ATOM 2377 C CA . ALA A 1 310 ? -24.142 4.568 -3.118 1.00 67.12 310 ALA A CA 1
ATOM 2378 C C . ALA A 1 310 ? -25.508 4.676 -3.828 1.00 67.12 310 ALA A C 1
ATOM 2380 O O . ALA A 1 310 ? -26.519 4.942 -3.183 1.00 67.12 310 ALA A O 1
ATOM 2381 N N . GLU A 1 311 ? -25.539 4.446 -5.144 1.00 75.81 311 GLU A N 1
ATOM 2382 C CA . GLU A 1 311 ? -26.759 4.419 -5.978 1.00 75.81 311 GLU A CA 1
ATOM 2383 C C . GLU A 1 311 ? -27.247 2.982 -6.249 1.00 75.81 311 GLU A C 1
ATOM 2385 O O . GLU A 1 311 ? -27.891 2.697 -7.254 1.00 75.81 311 GLU A O 1
ATOM 2390 N N . PHE A 1 312 ? -26.929 2.048 -5.356 1.00 82.69 312 PHE A N 1
ATOM 2391 C CA . PHE A 1 312 ? -27.294 0.633 -5.451 1.00 82.69 312 PHE A CA 1
ATOM 2392 C C . PHE A 1 312 ? -28.143 0.200 -4.251 1.00 82.69 312 PHE A C 1
ATOM 2394 O O . PHE A 1 312 ? -28.140 0.841 -3.194 1.00 82.69 312 PHE A O 1
ATOM 2401 N N . VAL A 1 313 ? -28.851 -0.920 -4.394 1.00 86.31 313 VAL A N 1
ATOM 2402 C CA . VAL A 1 313 ? -29.609 -1.526 -3.291 1.00 86.31 313 VAL A CA 1
ATOM 2403 C C . VAL A 1 313 ? -28.684 -2.419 -2.466 1.00 86.31 313 VAL A C 1
ATOM 2405 O O . VAL A 1 313 ? -27.811 -3.086 -3.008 1.00 86.31 313 VAL A O 1
ATOM 2408 N N . SER A 1 314 ? -28.841 -2.428 -1.145 1.00 89.12 314 SER A N 1
ATOM 2409 C CA . SER A 1 314 ? -27.998 -3.209 -0.230 1.00 89.12 314 SER A CA 1
ATOM 2410 C C . SER A 1 314 ? -28.792 -4.287 0.492 1.00 89.12 314 SER A C 1
ATOM 2412 O O . SER A 1 314 ? -29.913 -4.007 0.916 1.00 89.12 314 SER A O 1
ATOM 2414 N N . MET A 1 315 ? -28.175 -5.440 0.742 1.00 91.06 315 MET A N 1
ATOM 2415 C CA . MET A 1 315 ? -28.764 -6.530 1.527 1.00 91.06 315 MET A CA 1
ATOM 2416 C C . MET A 1 315 ? -27.724 -7.243 2.398 1.00 91.06 315 MET A C 1
ATOM 2418 O O . MET A 1 315 ? -26.524 -7.161 2.135 1.00 91.06 315 MET A O 1
ATOM 2422 N N . ASN A 1 316 ? -28.193 -7.968 3.404 1.00 87.50 316 ASN A N 1
ATOM 2423 C CA . ASN A 1 316 ? -27.411 -8.955 4.135 1.00 87.50 316 ASN A CA 1
ATOM 2424 C C . ASN A 1 316 ? -27.465 -10.326 3.428 1.00 87.50 316 ASN A C 1
ATOM 2426 O O . ASN A 1 316 ? -28.366 -10.594 2.634 1.00 87.50 316 ASN A O 1
ATOM 2430 N N . PHE A 1 317 ? -26.518 -11.218 3.722 1.00 95.38 317 PHE A N 1
ATOM 2431 C CA . PHE A 1 317 ? -26.473 -12.567 3.140 1.00 95.38 317 PHE A CA 1
ATOM 2432 C C . PHE A 1 317 ? -27.660 -13.446 3.557 1.00 95.38 317 PHE A C 1
ATOM 2434 O O . PHE A 1 317 ? -28.116 -14.268 2.764 1.00 95.38 317 PHE A O 1
ATOM 2441 N N . ASP A 1 318 ? -28.183 -13.260 4.769 1.00 87.69 318 ASP A N 1
ATOM 2442 C CA . ASP A 1 318 ? -29.345 -13.993 5.289 1.00 87.69 318 ASP A CA 1
ATOM 2443 C C . ASP A 1 318 ? -30.660 -13.647 4.565 1.00 87.69 318 ASP A C 1
ATOM 2445 O O . ASP A 1 318 ? -31.624 -14.407 4.632 1.00 87.69 318 ASP A O 1
ATOM 2449 N N . GLU A 1 319 ? -30.681 -12.563 3.787 1.00 87.56 319 GLU A N 1
ATOM 2450 C CA . GLU A 1 319 ? -31.811 -12.154 2.947 1.00 87.56 319 GLU A CA 1
ATOM 2451 C C . GLU A 1 319 ? -31.850 -12.860 1.580 1.00 87.56 319 GLU A C 1
ATOM 2453 O O . GLU A 1 319 ? -32.714 -12.556 0.755 1.00 87.56 319 GLU A O 1
ATOM 2458 N N . LEU A 1 320 ? -30.949 -13.821 1.324 1.00 90.38 320 LEU A N 1
ATOM 2459 C CA . LEU A 1 320 ? -30.904 -14.611 0.086 1.00 90.38 320 LEU A CA 1
ATOM 2460 C C . LEU A 1 320 ? -32.272 -15.182 -0.358 1.00 90.38 320 LEU A C 1
ATOM 2462 O O . LEU A 1 320 ? -32.592 -15.063 -1.544 1.00 90.38 320 LEU A O 1
ATOM 2466 N N . PRO A 1 321 ? -33.140 -15.714 0.531 1.00 87.44 321 PRO A N 1
ATOM 2467 C CA . PRO A 1 321 ? -34.464 -16.200 0.128 1.00 87.44 321 PRO A CA 1
ATOM 2468 C C . PRO A 1 321 ? -35.346 -15.139 -0.553 1.00 87.44 321 PRO A C 1
ATOM 2470 O O . PRO A 1 321 ? -36.264 -15.485 -1.295 1.00 87.44 321 PRO A O 1
ATOM 2473 N N . HIS A 1 322 ? -35.066 -13.853 -0.329 1.00 86.56 322 HIS A N 1
ATOM 2474 C CA . HIS A 1 322 ? -35.812 -12.719 -0.875 1.00 86.56 322 HIS A CA 1
ATOM 2475 C C . HIS A 1 322 ? -35.058 -11.970 -1.983 1.00 86.56 322 HIS A C 1
ATOM 2477 O O . HIS A 1 322 ? -35.593 -11.009 -2.530 1.00 86.56 322 HIS A O 1
ATOM 2483 N N . LEU A 1 323 ? -33.856 -12.424 -2.361 1.00 85.44 323 LEU A N 1
ATOM 2484 C CA . LEU A 1 323 ? -32.956 -11.756 -3.307 1.00 85.44 323 LEU A CA 1
ATOM 2485 C C . LEU A 1 323 ? -33.638 -11.358 -4.623 1.00 85.44 323 LEU A C 1
ATOM 2487 O O . LEU A 1 323 ? -33.452 -10.245 -5.105 1.00 85.44 323 LEU A O 1
ATOM 2491 N N . ALA A 1 324 ? -34.458 -12.241 -5.196 1.00 80.44 324 ALA A N 1
ATOM 2492 C CA . ALA A 1 324 ? -35.159 -11.957 -6.445 1.00 80.44 324 ALA A CA 1
ATOM 2493 C C . ALA A 1 324 ? -36.089 -10.741 -6.344 1.00 80.44 324 ALA A C 1
ATOM 2495 O O . ALA A 1 324 ? -36.120 -9.934 -7.267 1.00 80.44 324 ALA A O 1
ATOM 2496 N N . ALA A 1 325 ? -36.786 -10.581 -5.214 1.00 80.50 325 ALA A N 1
ATOM 2497 C CA . ALA A 1 325 ? -37.721 -9.482 -4.974 1.00 80.50 325 ALA A CA 1
ATOM 2498 C C . ALA A 1 325 ? -37.024 -8.128 -4.746 1.00 80.50 325 ALA A C 1
ATOM 2500 O O . ALA A 1 325 ? -37.681 -7.090 -4.783 1.00 80.50 325 ALA A O 1
ATOM 2501 N N . ILE A 1 326 ? -35.709 -8.135 -4.505 1.00 80.44 326 ILE A N 1
ATOM 2502 C CA . ILE A 1 326 ? -34.899 -6.920 -4.360 1.00 80.44 326 ILE A CA 1
ATOM 2503 C C . ILE A 1 326 ? -34.615 -6.294 -5.734 1.00 80.44 326 ILE A C 1
ATOM 2505 O O . ILE A 1 326 ? -34.517 -5.072 -5.842 1.00 80.44 326 ILE A O 1
ATOM 2509 N N . PHE A 1 327 ? -34.521 -7.113 -6.787 1.00 81.38 327 PHE A N 1
ATOM 2510 C CA . PHE A 1 327 ? -34.385 -6.629 -8.160 1.00 81.38 327 PHE A CA 1
ATOM 2511 C C . PHE A 1 327 ? -35.731 -6.143 -8.706 1.00 81.38 327 PHE A C 1
ATOM 2513 O O . PHE A 1 327 ? -36.780 -6.741 -8.464 1.00 81.38 327 PHE A O 1
ATOM 2520 N N . ARG A 1 328 ? -35.699 -5.075 -9.506 1.00 80.44 328 ARG A N 1
ATOM 2521 C CA . ARG A 1 328 ? -36.878 -4.387 -10.059 1.00 80.44 328 ARG A CA 1
ATOM 2522 C C . ARG A 1 328 ? -37.768 -5.291 -10.905 1.00 80.44 328 ARG A C 1
ATOM 2524 O O . ARG A 1 328 ? -38.963 -5.034 -11.013 1.00 80.44 328 ARG A O 1
ATOM 2531 N N . ASP A 1 329 ? -37.189 -6.305 -11.540 1.00 79.19 329 ASP A N 1
ATOM 2532 C CA . ASP A 1 329 ? -37.908 -7.248 -12.398 1.00 79.19 329 ASP A CA 1
ATOM 2533 C C . ASP A 1 329 ? -38.338 -8.538 -11.679 1.00 79.19 329 ASP A C 1
ATOM 2535 O O . ASP A 1 329 ? -39.037 -9.359 -12.277 1.00 79.19 329 ASP A O 1
ATOM 2539 N N . GLY A 1 330 ? -37.934 -8.729 -10.419 1.00 81.50 330 GLY A N 1
ATOM 2540 C CA . GLY A 1 330 ? -38.263 -9.913 -9.633 1.00 81.50 330 GLY A CA 1
ATOM 2541 C C . GLY A 1 330 ? -37.519 -11.195 -10.029 1.00 81.50 330 GLY A C 1
ATOM 2542 O O . GLY A 1 330 ? -37.928 -12.267 -9.588 1.00 81.50 330 GLY A O 1
ATOM 2543 N N . ARG A 1 331 ? -36.485 -11.148 -10.889 1.00 79.38 331 ARG A N 1
ATOM 2544 C CA . ARG A 1 331 ? -35.892 -12.353 -11.522 1.00 79.38 331 ARG A CA 1
ATOM 2545 C C . ARG A 1 331 ? -34.569 -12.836 -10.918 1.00 79.38 331 ARG A C 1
ATOM 2547 O O . ARG A 1 331 ? -34.092 -13.901 -11.302 1.00 79.38 331 ARG A O 1
ATOM 2554 N N . GLY A 1 332 ? -34.002 -12.116 -9.947 1.00 85.06 332 GLY A N 1
ATOM 2555 C CA . GLY A 1 332 ? -32.701 -12.454 -9.345 1.00 85.06 332 GLY A CA 1
ATOM 2556 C C . GLY A 1 332 ? -31.507 -12.137 -10.261 1.00 85.06 332 GLY A C 1
ATOM 2557 O O . GLY A 1 332 ? -31.702 -11.708 -11.400 1.00 85.06 332 GLY A O 1
ATOM 2558 N N . PRO A 1 333 ? -30.260 -12.286 -9.783 1.00 95.06 333 PRO A N 1
ATOM 2559 C CA . PRO A 1 333 ? -29.082 -11.849 -10.524 1.00 95.06 333 PRO A CA 1
ATOM 2560 C C . PRO A 1 333 ? -28.758 -12.765 -11.705 1.00 95.06 333 PRO A C 1
ATOM 2562 O O . PRO A 1 333 ? -28.740 -13.987 -11.571 1.00 95.06 333 PRO A O 1
ATOM 2565 N N . CYS A 1 334 ? -28.405 -12.183 -12.852 1.00 92.56 334 CYS A N 1
ATOM 2566 C CA . CYS A 1 334 ? -27.805 -12.929 -13.962 1.00 92.56 334 CYS A CA 1
ATOM 2567 C C . CYS A 1 334 ? -26.280 -13.048 -13.818 1.00 92.56 334 CYS A C 1
ATOM 2569 O O . CYS A 1 334 ? -25.681 -13.981 -14.352 1.00 92.56 334 CYS A O 1
ATOM 2571 N N . LEU A 1 335 ? -25.660 -12.121 -13.082 1.00 94.44 335 LEU A N 1
ATOM 2572 C CA . LEU A 1 335 ? -24.228 -12.090 -12.803 1.00 94.44 335 LEU A CA 1
ATOM 2573 C C . LEU A 1 335 ? -23.988 -11.823 -11.315 1.00 94.44 335 LEU A C 1
ATOM 2575 O O . LEU A 1 335 ? -24.558 -10.890 -10.749 1.00 94.44 335 LEU A O 1
ATOM 2579 N N . VAL A 1 336 ? -23.099 -12.607 -10.710 1.00 96.94 336 VAL A N 1
ATOM 2580 C CA . VAL A 1 336 ? -22.559 -12.371 -9.371 1.00 96.94 336 VAL A CA 1
ATOM 2581 C C . VAL A 1 336 ? -21.091 -11.990 -9.484 1.00 96.94 336 VAL A C 1
ATOM 2583 O O . VAL A 1 336 ? -20.276 -12.745 -10.009 1.00 96.94 336 VAL A O 1
ATOM 2586 N N . HIS A 1 337 ? -20.740 -10.824 -8.959 1.00 97.12 337 HIS A N 1
ATOM 2587 C CA . HIS A 1 337 ? -19.369 -10.379 -8.768 1.00 97.12 337 HIS A CA 1
ATOM 2588 C C . HIS A 1 337 ? -18.946 -10.694 -7.330 1.00 97.12 337 HIS A C 1
ATOM 2590 O O . HIS A 1 337 ? -19.233 -9.942 -6.397 1.00 97.12 337 HIS A O 1
ATOM 2596 N N . ALA A 1 338 ? -18.239 -11.807 -7.149 1.00 96.75 338 ALA A N 1
ATOM 2597 C CA . ALA A 1 338 ? -17.681 -12.221 -5.868 1.00 96.75 338 ALA A CA 1
ATOM 2598 C C . ALA A 1 338 ? -16.413 -11.412 -5.553 1.00 96.75 338 ALA A C 1
ATOM 2600 O O . ALA A 1 338 ? -15.388 -11.552 -6.223 1.00 96.75 338 ALA A O 1
ATOM 2601 N N . TRP A 1 339 ? -16.471 -10.548 -4.538 1.00 93.00 339 TRP A N 1
ATOM 2602 C CA . TRP A 1 339 ? -15.417 -9.581 -4.217 1.00 93.00 339 TRP A CA 1
ATOM 2603 C C . TRP A 1 339 ? -14.333 -10.148 -3.289 1.00 93.00 339 TRP A C 1
ATOM 2605 O O . TRP A 1 339 ? -13.997 -9.525 -2.281 1.00 93.00 339 TRP A O 1
ATOM 2615 N N . THR A 1 340 ? -13.864 -11.366 -3.593 1.00 89.88 340 THR A N 1
ATOM 2616 C CA . THR A 1 340 ? -12.723 -12.122 -3.026 1.00 89.88 340 THR A CA 1
ATOM 2617 C C . THR A 1 340 ? -13.009 -13.634 -3.113 1.00 89.88 340 THR A C 1
ATOM 2619 O O . THR A 1 340 ? -14.146 -14.047 -3.332 1.00 89.88 340 THR A O 1
ATOM 2622 N N . THR A 1 341 ? -12.001 -14.474 -2.869 1.00 91.81 341 THR A N 1
ATOM 2623 C CA . THR A 1 341 ? -12.117 -15.937 -2.717 1.00 91.81 341 THR A CA 1
ATOM 2624 C C . THR A 1 341 ? -12.395 -16.403 -1.283 1.00 91.81 341 THR A C 1
ATOM 2626 O O . THR A 1 341 ? -12.394 -17.605 -1.027 1.00 91.81 341 THR A O 1
ATOM 2629 N N . ARG A 1 342 ? -12.604 -15.488 -0.323 1.00 91.38 342 ARG A N 1
ATOM 2630 C CA . ARG A 1 342 ? -12.890 -15.854 1.077 1.00 91.38 342 ARG A CA 1
ATOM 2631 C C . ARG A 1 342 ? -14.110 -16.764 1.192 1.00 91.38 342 ARG A C 1
ATOM 2633 O O . ARG A 1 342 ? -15.097 -16.594 0.480 1.00 91.38 342 ARG A O 1
ATOM 2640 N N . GLU A 1 343 ? -14.043 -17.671 2.161 1.00 94.56 343 GLU A N 1
ATOM 2641 C CA . GLU A 1 343 ? -14.998 -18.770 2.297 1.00 94.56 343 GLU A CA 1
ATOM 2642 C C . GLU A 1 343 ? -16.449 -18.305 2.451 1.00 94.56 343 GLU A C 1
ATOM 2644 O O . GLU A 1 343 ? -17.328 -18.815 1.766 1.00 94.56 343 GLU A O 1
ATOM 2649 N N . ASN A 1 344 ? -16.702 -17.254 3.235 1.00 93.38 344 ASN A N 1
ATOM 2650 C CA . ASN A 1 344 ? -18.051 -16.707 3.396 1.00 93.38 344 ASN A CA 1
ATOM 2651 C C . ASN A 1 344 ? -18.647 -16.163 2.082 1.00 93.38 344 ASN A C 1
ATOM 2653 O O . ASN A 1 344 ? -19.844 -16.299 1.839 1.00 93.38 344 ASN A O 1
ATOM 2657 N N . VAL A 1 345 ? -17.823 -15.567 1.213 1.00 96.88 345 VAL A N 1
ATOM 2658 C CA . VAL A 1 345 ? -18.253 -15.100 -0.117 1.00 96.88 345 VAL A CA 1
ATOM 2659 C C . VAL A 1 345 ? -18.455 -16.283 -1.061 1.00 96.88 345 VAL A C 1
ATOM 2661 O O . VAL A 1 345 ? -19.412 -16.277 -1.838 1.00 96.88 345 VAL A O 1
ATOM 2664 N N . ARG A 1 346 ? -17.589 -17.305 -0.984 1.00 96.94 346 ARG A N 1
ATOM 2665 C CA . ARG A 1 346 ? -17.702 -18.549 -1.761 1.00 96.94 346 ARG A CA 1
ATOM 2666 C C . ARG A 1 346 ? -19.013 -19.272 -1.459 1.00 96.94 346 ARG A C 1
ATOM 2668 O O . ARG A 1 346 ? -19.727 -19.623 -2.393 1.00 96.94 346 ARG A O 1
ATOM 2675 N N . GLU A 1 347 ? -19.333 -19.475 -0.183 1.00 95.94 347 GLU A N 1
ATOM 2676 C CA . GLU A 1 347 ? -20.563 -20.137 0.266 1.00 95.94 347 GLU A CA 1
ATOM 2677 C C . GLU A 1 347 ? -21.811 -19.370 -0.176 1.00 95.94 347 GLU A C 1
ATOM 2679 O O . GLU A 1 347 ? -22.695 -19.951 -0.808 1.00 95.94 347 GLU A O 1
ATOM 2684 N N . PHE A 1 348 ? -21.853 -18.056 0.072 1.00 97.88 348 PHE A N 1
ATOM 2685 C CA . PHE A 1 348 ? -22.975 -17.213 -0.343 1.00 97.88 348 PHE A CA 1
ATOM 2686 C C . PHE A 1 348 ? -23.167 -17.229 -1.864 1.00 97.88 348 PHE A C 1
ATOM 2688 O O . PHE A 1 348 ? -24.272 -17.438 -2.358 1.00 97.88 348 PHE A O 1
ATOM 2695 N N . THR A 1 349 ? -22.083 -17.077 -2.626 1.00 97.44 349 THR A N 1
ATOM 2696 C CA . THR A 1 349 ? -22.142 -17.061 -4.092 1.00 97.44 349 THR A CA 1
ATOM 2697 C C . THR A 1 349 ? -22.552 -18.425 -4.648 1.00 97.44 349 THR A C 1
ATOM 2699 O O . THR A 1 349 ? -23.360 -18.481 -5.570 1.00 97.44 349 THR A O 1
ATOM 2702 N N . ALA A 1 350 ? -22.067 -19.531 -4.073 1.00 96.62 350 ALA A N 1
ATOM 2703 C CA . ALA A 1 350 ? -22.502 -20.875 -4.451 1.00 96.62 350 ALA A CA 1
ATOM 2704 C C . ALA A 1 350 ? -24.010 -21.074 -4.221 1.00 96.62 350 ALA A C 1
ATOM 2706 O O . ALA A 1 350 ? -24.686 -21.646 -5.075 1.00 96.62 350 ALA A O 1
ATOM 2707 N N . ALA A 1 351 ? -24.548 -20.550 -3.115 1.00 96.38 351 ALA A N 1
ATOM 2708 C CA . ALA A 1 351 ? -25.980 -20.585 -2.835 1.00 96.38 351 ALA A CA 1
ATOM 2709 C C . ALA A 1 351 ? -26.791 -19.733 -3.832 1.00 96.38 351 ALA A C 1
ATOM 2711 O O . ALA A 1 351 ? -27.803 -20.202 -4.351 1.00 96.38 351 ALA A O 1
ATOM 2712 N N . VAL A 1 352 ? -26.314 -18.530 -4.181 1.00 96.62 352 VAL A N 1
ATOM 2713 C CA . VAL A 1 352 ? -26.939 -17.682 -5.215 1.00 96.62 352 VAL A CA 1
ATOM 2714 C C . VAL A 1 352 ? -26.970 -18.396 -6.568 1.00 96.62 352 VAL A C 1
ATOM 2716 O O . VAL A 1 352 ? -28.007 -18.408 -7.228 1.00 96.62 352 VAL A O 1
ATOM 2719 N N . VAL A 1 353 ? -25.865 -19.029 -6.976 1.00 95.44 353 VAL A N 1
ATOM 2720 C CA . VAL A 1 353 ? -25.790 -19.791 -8.235 1.00 95.44 353 VAL A CA 1
ATOM 2721 C C . VAL A 1 353 ? -26.754 -20.971 -8.222 1.00 95.44 353 VAL A C 1
ATOM 2723 O O . VAL A 1 353 ? -27.447 -21.193 -9.212 1.00 95.44 353 VAL A O 1
ATOM 2726 N N . ALA A 1 354 ? -26.844 -21.701 -7.110 1.00 93.81 354 ALA A N 1
ATOM 2727 C CA . ALA A 1 354 ? -27.787 -22.806 -6.977 1.00 93.81 354 ALA A CA 1
ATOM 2728 C C . ALA A 1 354 ? -29.251 -22.341 -7.094 1.00 93.81 354 ALA A C 1
ATOM 2730 O O . ALA A 1 354 ? -30.069 -23.052 -7.674 1.00 93.81 354 ALA A O 1
ATOM 2731 N N . GLN A 1 355 ? -29.578 -21.149 -6.581 1.00 91.69 355 GLN A N 1
ATOM 2732 C CA . GLN A 1 355 ? -30.939 -20.605 -6.593 1.00 91.69 355 GLN A CA 1
ATOM 2733 C C . GLN A 1 355 ? -31.315 -19.904 -7.911 1.00 91.69 355 GLN A C 1
ATOM 2735 O O . GLN A 1 355 ? -32.474 -19.959 -8.318 1.00 91.69 355 GLN A O 1
ATOM 2740 N N . HIS A 1 356 ? -30.365 -19.240 -8.577 1.00 89.81 356 HIS A N 1
ATOM 2741 C CA . HIS A 1 356 ? -30.645 -18.339 -9.705 1.00 89.81 356 HIS A CA 1
ATOM 2742 C C . HIS A 1 356 ? -29.925 -18.697 -11.012 1.00 89.81 356 HIS A C 1
ATOM 2744 O O . HIS A 1 356 ? -30.190 -18.071 -12.037 1.00 89.81 356 HIS A O 1
ATOM 2750 N N . GLY A 1 357 ? -29.021 -19.681 -11.013 1.00 90.69 357 GLY A N 1
ATOM 2751 C CA . GLY A 1 357 ? -28.253 -20.065 -12.204 1.00 90.69 357 GLY A CA 1
ATOM 2752 C C . GLY A 1 357 ? -27.318 -18.963 -12.715 1.00 90.69 357 GLY A C 1
ATOM 2753 O O . GLY A 1 357 ? -26.999 -18.923 -13.902 1.00 90.69 357 GLY A O 1
ATOM 2754 N N . SER A 1 358 ? -26.919 -18.034 -11.843 1.00 92.69 358 SER A N 1
ATOM 2755 C CA . SER A 1 358 ? -26.133 -16.854 -12.201 1.00 92.69 358 SER A CA 1
ATOM 2756 C C . SER A 1 358 ? -24.726 -17.214 -12.687 1.00 92.69 358 SER A C 1
ATOM 2758 O O . SER A 1 358 ? -24.083 -18.119 -12.155 1.00 92.69 358 SER A O 1
ATOM 2760 N N . ALA A 1 359 ? -24.195 -16.447 -13.641 1.00 93.56 359 ALA A N 1
ATOM 2761 C CA . ALA A 1 359 ? -22.765 -16.472 -13.938 1.00 93.56 359 ALA A CA 1
ATOM 2762 C C . ALA A 1 359 ? -21.977 -15.856 -12.771 1.00 93.56 359 ALA A C 1
ATOM 2764 O O . ALA A 1 359 ? -22.465 -14.936 -12.115 1.00 93.56 359 ALA A O 1
ATOM 2765 N N . VAL A 1 360 ? -20.750 -16.323 -12.527 1.00 95.12 360 VAL A N 1
ATOM 2766 C CA . VAL A 1 360 ? -19.895 -15.803 -11.448 1.00 95.12 360 VAL A CA 1
ATOM 2767 C C . VAL A 1 360 ? -18.608 -15.226 -12.013 1.00 95.12 360 VAL A C 1
ATOM 2769 O O . VAL A 1 360 ? -17.889 -15.887 -12.758 1.00 95.12 360 VAL A O 1
ATOM 2772 N N . PHE A 1 361 ? -18.295 -14.006 -11.594 1.00 94.25 361 PHE A N 1
ATOM 2773 C CA . PHE A 1 361 ? -17.005 -13.361 -11.778 1.00 94.25 361 PHE A CA 1
ATOM 2774 C C . PHE A 1 361 ? -16.325 -13.207 -10.414 1.00 94.25 361 PHE A C 1
ATOM 2776 O O . PHE A 1 361 ? -16.897 -12.614 -9.499 1.00 94.25 361 PHE A O 1
ATOM 2783 N N . VAL A 1 362 ? -15.109 -13.737 -10.266 1.00 93.50 362 VAL A N 1
ATOM 2784 C CA . VAL A 1 362 ? -14.341 -13.664 -9.014 1.00 93.50 362 VAL A CA 1
ATOM 2785 C C . VAL A 1 362 ? -13.279 -12.574 -9.126 1.00 93.50 362 VAL A C 1
ATOM 2787 O O . VAL A 1 362 ? -12.446 -12.602 -10.028 1.00 93.50 362 VAL A O 1
ATOM 2790 N N . HIS A 1 363 ? -13.306 -11.626 -8.192 1.00 87.25 363 HIS A N 1
ATOM 2791 C CA . HIS A 1 363 ? -12.318 -10.557 -8.069 1.00 87.25 363 HIS A CA 1
ATOM 2792 C C . HIS A 1 363 ? -11.147 -11.015 -7.197 1.00 87.25 363 HIS A C 1
ATOM 2794 O O . HIS A 1 363 ? -11.369 -11.479 -6.073 1.00 87.25 363 HIS A O 1
ATOM 2800 N N . LEU A 1 364 ? -9.924 -10.870 -7.711 1.00 80.06 364 LEU A N 1
ATOM 2801 C CA . LEU A 1 364 ? -8.678 -11.248 -7.037 1.00 80.06 364 LEU A CA 1
ATOM 2802 C C . LEU A 1 364 ? -7.888 -10.028 -6.574 1.00 80.06 364 LEU A C 1
ATOM 2804 O O . LEU A 1 364 ? -7.772 -9.074 -7.376 1.00 80.06 364 LEU A O 1
#

pLDDT: mean 84.35, std 16.68, range [30.39, 98.56]

Mean p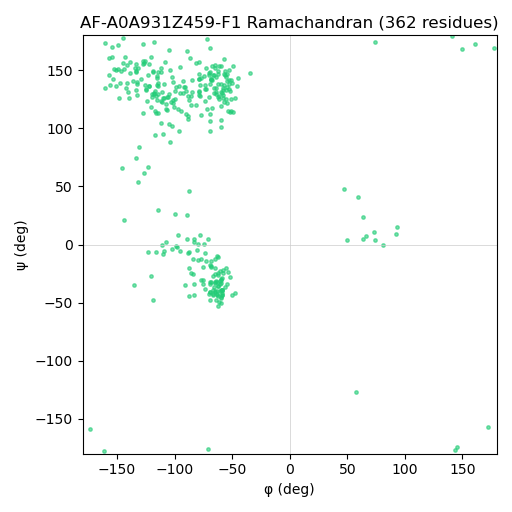redicted aligned error: 16.24 Å

Foldseek 3Di:
DDDPPQPDKDWDWPQDPPFDADAQKGKTKIFIDGAPQPAAKFKWKAWPNDTDGFPDFAFDVVQCVVVVVGPNSRRGIGMHIGGDAADWIKIFIWMDSVVPDIDTPDIHTHGYHHDAKDKAWPPPHQDQEDAAFDKIKMFIDGQPFAWDFKWKDFDNDTFGKDFQCADVVQCVVVVVGPCSGRGMIMGPTTDFADWGWIWIWTATPVRDIHIDGYSYIYHYPDGDDDDPPPQDPQPPCVPDPDPDPPDDDPDPQPDADPDAQEEEEEDAAECVDPVNQVCQVVQLVSVVSPGQYEYEHQDDNVCCSNHNRRPHHYDYLVCLVCQLVRTPVSQHHQEYEQAAPDPVSVVSVVVSCVVRVHHYDYDD

Secondary structure (DSSP, 8-state):
-PPPP-PPPEEEESS-SSPPPEESEEEEEEEEE-TT-SSPPEEEEEETTEEE--SEEE--HHHHHH-TT-TTGGG-EEEEEEE--SEEEEEEEEEESSSSS-EEEEEEEEEEEPPPPEEEEEES-S-S-B-S----EEEEE-SSS-EEEEEEEETTEEEEEEEEE--HHHHHH-TT-GGGGG-EEEESS---SEEEEEEEEEEETTS-EEEEEEEEEEEESSSPPPPPPPP-----GGG-----TTS----PPPPPPSS--EEEEE-SS-TTSHHHHHHHHHHHHHHHTT-EEEEEESS-GGGGGG-TT--SEEEEGGGGGGHHHHSTTSS--SEEEESSS-HHHHHHHHHHHHHH--EEEE--